Protein AF-0000000083250217 (afdb_homodimer)

Foldseek 3Di:
DDDDDAAEEEAAQCQVVVVVLCCVLQVKDWDDWDAPLRDDDDPVDGQPPSRRRWTQKTWIDGPPGIYMYGYDRPPDDDDQDDPDAEEAEDADDVSLVSNVVSQQVCWAWPFAWACDPQFRTWGWIQGNRRGIYIYGYGDDPPD/DDDDDAAEEEAAQCQVVVVVLCCVLQVKDWDDWDAPLRDDDDPVDGQPPSRRRWTQKTWIDGPPGIYMYGYDRPPDDDDQDDPDAEEAEDADDVSLVSNVVSQQVCWAWPFAWACDPQFRTWGWIQGNRRGIYIYGYGDDPPD

Structure (mmCIF, N/CA/C/O backbone):
data_AF-0000000083250217-model_v1
#
loop_
_entity.id
_entity.type
_entity.pdbx_description
1 polymer 'PhnB protein'
#
loop_
_atom_site.group_PDB
_atom_site.id
_atom_site.type_symbol
_atom_site.label_atom_id
_atom_site.label_alt_id
_atom_site.label_comp_id
_atom_site.label_asym_id
_atom_site.label_entity_id
_atom_site.label_seq_id
_atom_site.pdbx_PDB_ins_code
_atom_site.Cartn_x
_atom_site.Cartn_y
_atom_site.Cartn_z
_atom_site.occupancy
_atom_site.B_iso_or_equiv
_atom_site.auth_seq_id
_atom_site.auth_comp_id
_atom_site.auth_asym_id
_atom_site.auth_atom_id
_atom_site.pdbx_PDB_model_num
ATOM 1 N N . MET A 1 1 ? -3.74 -18.141 13.164 1 60.56 1 MET A N 1
ATOM 2 C CA . MET A 1 1 ? -2.744 -17.828 12.141 1 60.56 1 MET A CA 1
ATOM 3 C C . MET A 1 1 ? -2.959 -16.422 11.594 1 60.56 1 MET A C 1
ATOM 5 O O . MET A 1 1 ? -4.098 -15.969 11.453 1 60.56 1 MET A O 1
ATOM 9 N N . THR A 1 2 ? -1.953 -15.336 11.656 1 84.56 2 THR A N 1
ATOM 10 C CA . THR A 1 2 ? -2.225 -13.914 11.812 1 84.56 2 THR A CA 1
ATOM 11 C C . THR A 1 2 ? -2.297 -13.219 10.453 1 84.56 2 THR A C 1
ATOM 13 O O . THR A 1 2 ? -1.775 -13.742 9.461 1 84.56 2 THR A O 1
ATOM 16 N N . VAL A 1 3 ? -3.201 -12.438 10.141 1 94.5 3 VAL A N 1
ATOM 17 C CA . VAL A 1 3 ? -3.438 -11.625 8.953 1 94.5 3 VAL A CA 1
ATOM 18 C C . VAL A 1 3 ? -2.461 -10.453 8.922 1 94.5 3 VAL A C 1
ATOM 20 O O . VAL A 1 3 ? -2.283 -9.758 9.922 1 94.5 3 VAL A O 1
ATOM 23 N N . ARG A 1 4 ? -1.79 -10.352 7.758 1 97.06 4 ARG A N 1
ATOM 24 C CA . ARG A 1 4 ? -0.878 -9.234 7.566 1 97.06 4 ARG A CA 1
ATOM 25 C C . ARG A 1 4 ? -1.077 -8.594 6.195 1 97.06 4 ARG A C 1
ATOM 27 O O . ARG A 1 4 ? -1.284 -9.289 5.203 1 97.06 4 ARG A O 1
ATOM 34 N N . LEU A 1 5 ? -1.045 -7.309 6.172 1 98 5 LEU A N 1
ATOM 35 C CA . LEU A 1 5 ? -1.08 -6.578 4.906 1 98 5 LEU A CA 1
ATOM 36 C C . LEU A 1 5 ? 0.317 -6.117 4.508 1 98 5 LEU A C 1
ATOM 38 O O . LEU A 1 5 ? 1.038 -5.531 5.316 1 98 5 LEU A O 1
ATOM 42 N N . ILE A 1 6 ? 0.68 -6.363 3.266 1 97.88 6 ILE A N 1
ATOM 43 C CA . ILE A 1 6 ? 2.004 -6.051 2.74 1 97.88 6 ILE A CA 1
ATOM 44 C C . ILE A 1 6 ? 1.871 -5.227 1.461 1 97.88 6 ILE A C 1
ATOM 46 O O . ILE A 1 6 ? 1.224 -5.656 0.503 1 97.88 6 ILE A O 1
ATOM 50 N N . PRO A 1 7 ? 2.475 -4.066 1.467 1 98.44 7 PRO A N 1
ATOM 51 C CA . PRO A 1 7 ? 2.49 -3.365 0.18 1 98.44 7 PRO A CA 1
ATOM 52 C C . PRO A 1 7 ? 3.156 -4.18 -0.927 1 98.44 7 PRO A C 1
ATOM 54 O O . PRO A 1 7 ? 4.191 -4.809 -0.697 1 98.44 7 PRO A O 1
ATOM 57 N N . TYR A 1 8 ? 2.535 -4.16 -2.053 1 98.38 8 TYR A N 1
ATOM 58 C CA . TYR A 1 8 ? 3.027 -4.863 -3.232 1 98.38 8 TYR A CA 1
ATOM 59 C C . TYR A 1 8 ? 3.15 -3.92 -4.422 1 98.38 8 TYR A C 1
ATOM 61 O O . TYR A 1 8 ? 2.152 -3.359 -4.883 1 98.38 8 TYR A O 1
ATOM 69 N N . LEU A 1 9 ? 4.332 -3.768 -4.898 1 98.31 9 LEU A N 1
ATOM 70 C CA . LEU A 1 9 ? 4.594 -2.85 -6.004 1 98.31 9 LEU A CA 1
ATOM 71 C C . LEU A 1 9 ? 4.727 -3.609 -7.32 1 98.31 9 LEU A C 1
ATOM 73 O O . LEU A 1 9 ? 5.621 -4.449 -7.469 1 98.31 9 LEU A O 1
ATOM 77 N N . VAL A 1 10 ? 3.881 -3.352 -8.219 1 97.5 10 VAL A N 1
ATOM 78 C CA . VAL A 1 10 ? 3.934 -3.893 -9.578 1 97.5 10 VAL A CA 1
ATOM 79 C C . VAL A 1 10 ? 4.668 -2.916 -10.492 1 97.5 10 VAL A C 1
ATOM 81 O O . VAL A 1 10 ? 4.133 -1.859 -10.836 1 97.5 10 VAL A O 1
ATOM 84 N N . MET A 1 11 ? 5.781 -3.266 -10.922 1 97.44 11 MET A N 1
ATOM 85 C CA . MET A 1 11 ? 6.625 -2.4 -11.742 1 97.44 11 MET A CA 1
ATOM 86 C C . MET A 1 11 ? 6.566 -2.814 -13.203 1 97.44 11 MET A C 1
ATOM 88 O O . MET A 1 11 ? 5.93 -3.811 -13.547 1 97.44 11 MET A O 1
ATOM 92 N N . ASP A 1 12 ? 7.121 -1.98 -14.062 1 95.94 12 ASP A N 1
ATOM 93 C CA . ASP A 1 12 ? 7.098 -2.242 -15.492 1 95.94 12 ASP A CA 1
ATOM 94 C C . ASP A 1 12 ? 8.508 -2.391 -16.047 1 95.94 12 ASP A C 1
ATOM 96 O O . ASP A 1 12 ? 8.977 -1.544 -16.812 1 95.94 12 ASP A O 1
ATOM 100 N N . GLY A 1 13 ? 9.148 -3.477 -15.617 1 95.38 13 GLY A N 1
ATOM 101 C CA . GLY A 1 13 ? 10.469 -3.803 -16.141 1 95.38 13 GLY A CA 1
ATOM 102 C C . GLY A 1 13 ? 11.594 -3.15 -15.352 1 95.38 13 GLY A C 1
ATOM 103 O O . GLY A 1 13 ? 12.773 -3.381 -15.633 1 95.38 13 GLY A O 1
ATOM 104 N N . ASN A 1 14 ? 11.297 -2.383 -14.367 1 96.56 14 ASN A N 1
ATOM 105 C CA . ASN A 1 14 ? 12.336 -1.671 -13.633 1 96.56 14 ASN A CA 1
ATOM 106 C C . ASN A 1 14 ? 12.289 -1.998 -12.141 1 96.56 14 ASN A C 1
ATOM 108 O O . ASN A 1 14 ? 12.703 -1.188 -11.312 1 96.56 14 ASN A O 1
ATOM 112 N N . ALA A 1 15 ? 11.758 -3.164 -11.758 1 97.81 15 ALA A N 1
ATOM 113 C CA . ALA A 1 15 ? 11.688 -3.588 -10.359 1 97.81 15 ALA A CA 1
ATOM 114 C C . ALA A 1 15 ? 13.086 -3.713 -9.758 1 97.81 15 ALA A C 1
ATOM 116 O O . ALA A 1 15 ? 13.312 -3.293 -8.625 1 97.81 15 A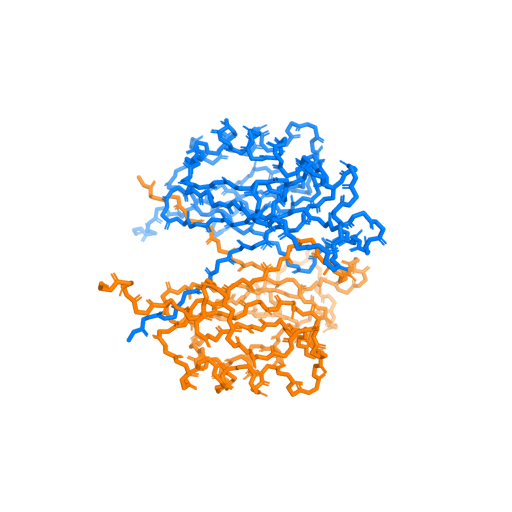LA A O 1
ATOM 117 N N . ALA A 1 16 ? 13.969 -4.297 -10.523 1 97.5 16 ALA A N 1
ATOM 118 C CA . ALA A 1 16 ? 15.328 -4.473 -10.023 1 97.5 16 ALA A CA 1
ATOM 119 C C . ALA A 1 16 ? 15.969 -3.131 -9.68 1 97.5 16 ALA A C 1
ATOM 121 O O . ALA A 1 16 ? 16.641 -2.998 -8.648 1 97.5 16 ALA A O 1
ATOM 122 N N . GLU A 1 17 ? 15.789 -2.189 -10.547 1 98.06 17 GLU A N 1
ATOM 123 C CA . GLU A 1 17 ? 16.297 -0.841 -10.297 1 98.06 17 GLU A CA 1
ATOM 124 C C . GLU A 1 17 ? 15.656 -0.238 -9.047 1 98.06 17 GLU A C 1
ATOM 126 O O . GLU A 1 17 ? 16.344 0.373 -8.227 1 98.06 17 GLU A O 1
ATOM 131 N N . ALA A 1 18 ? 14.391 -0.358 -8.898 1 98.31 18 ALA A N 1
ATOM 132 C CA . ALA A 1 18 ? 13.68 0.153 -7.73 1 98.31 18 ALA A CA 1
ATOM 133 C C . ALA A 1 18 ? 14.195 -0.486 -6.449 1 98.31 18 ALA A C 1
ATOM 135 O O . ALA A 1 18 ? 14.422 0.203 -5.449 1 98.31 18 ALA A O 1
ATOM 136 N N . ILE A 1 19 ? 14.336 -1.775 -6.461 1 98.31 19 ILE A N 1
ATOM 137 C CA . ILE A 1 19 ? 14.836 -2.52 -5.309 1 98.31 19 ILE A CA 1
ATOM 138 C C . ILE A 1 19 ? 16.188 -1.962 -4.879 1 98.31 19 ILE A C 1
ATOM 140 O O . ILE A 1 19 ? 16.391 -1.658 -3.701 1 98.31 19 ILE A O 1
ATOM 144 N N . SER A 1 20 ? 17.047 -1.784 -5.824 1 98.31 20 SER A N 1
ATOM 145 C CA . SER A 1 20 ? 18.375 -1.221 -5.539 1 98.31 20 SER A CA 1
ATOM 146 C C . SER A 1 20 ? 18.25 0.182 -4.949 1 98.31 20 SER A C 1
ATOM 148 O O . SER A 1 20 ? 18.969 0.526 -4.008 1 98.31 20 SER A O 1
ATOM 150 N N . PHE A 1 21 ? 17.438 0.926 -5.527 1 98.69 21 PHE A N 1
ATOM 151 C CA . PHE A 1 21 ? 17.203 2.285 -5.047 1 98.69 21 PHE A CA 1
ATOM 152 C C . PHE A 1 21 ? 16.734 2.277 -3.6 1 98.69 21 PHE A C 1
ATOM 154 O O . PHE A 1 21 ? 17.25 3.031 -2.77 1 98.69 21 PHE A O 1
ATOM 161 N N . TYR A 1 22 ? 15.75 1.436 -3.236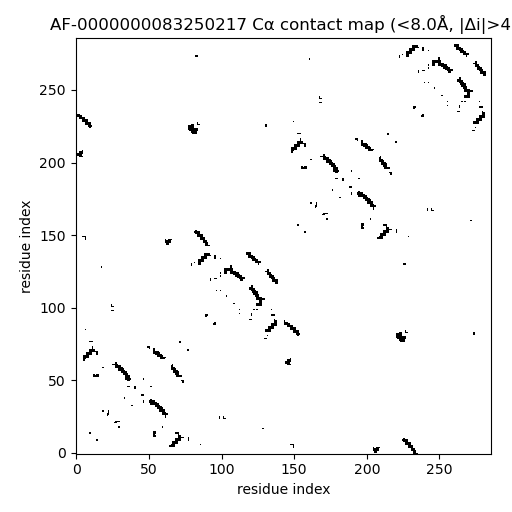 1 98.56 22 TYR A N 1
ATOM 162 C CA . TYR A 1 22 ? 15.18 1.414 -1.895 1 98.56 22 TYR A CA 1
ATOM 163 C C . TYR A 1 22 ? 16.172 0.865 -0.885 1 98.56 22 TYR A C 1
ATOM 165 O O . TYR A 1 22 ? 16.172 1.254 0.286 1 98.56 22 TYR A O 1
ATOM 173 N N . GLN A 1 23 ? 17.047 -0.062 -1.279 1 98.44 23 GLN A N 1
ATOM 174 C CA . GLN A 1 23 ? 18.094 -0.529 -0.387 1 98.44 23 GLN A CA 1
ATOM 175 C C . GLN A 1 23 ? 18.953 0.631 0.102 1 98.44 23 GLN A C 1
ATOM 177 O O . GLN A 1 23 ? 19.297 0.706 1.286 1 98.44 23 GLN A O 1
ATOM 182 N N . LYS A 1 24 ? 19.219 1.495 -0.802 1 97.75 24 LYS A N 1
ATOM 183 C CA . LYS A 1 24 ? 20.047 2.643 -0.467 1 97.75 24 LYS A CA 1
ATOM 184 C C . LYS A 1 24 ? 19.234 3.73 0.232 1 97.75 24 LYS A C 1
ATOM 186 O O . LYS A 1 24 ? 19.656 4.266 1.259 1 97.75 24 LYS A O 1
ATOM 191 N N . ALA A 1 25 ? 18.109 4.023 -0.277 1 97.81 25 ALA A N 1
ATOM 192 C CA . ALA A 1 25 ? 17.312 5.16 0.165 1 97.81 25 ALA A CA 1
ATOM 193 C C . ALA A 1 25 ? 16.688 4.895 1.53 1 97.81 25 ALA A C 1
ATOM 195 O O . ALA A 1 25 ? 16.562 5.805 2.352 1 97.81 25 ALA A O 1
ATOM 196 N N . LEU A 1 26 ? 16.281 3.666 1.786 1 97.81 26 LEU A N 1
ATOM 197 C CA . LEU A 1 26 ? 15.461 3.367 2.955 1 97.81 26 LEU A CA 1
ATOM 198 C C . LEU A 1 26 ? 16.125 2.311 3.83 1 97.81 26 LEU A C 1
ATOM 200 O O . LEU A 1 26 ? 15.484 1.723 4.703 1 97.81 26 LEU A O 1
ATOM 204 N N . ASP A 1 27 ? 17.375 2.02 3.541 1 97.19 27 ASP A N 1
ATOM 205 C CA . ASP A 1 27 ? 18.109 0.992 4.27 1 97.19 27 ASP A CA 1
ATOM 206 C C . ASP A 1 27 ? 17.391 -0.354 4.195 1 97.19 27 ASP A C 1
ATOM 208 O O . ASP A 1 27 ? 17.312 -1.084 5.188 1 97.19 27 ASP A O 1
ATOM 212 N N . ALA A 1 28 ? 16.812 -0.625 3.078 1 97.88 28 ALA A N 1
ATOM 213 C CA . ALA A 1 28 ? 16.047 -1.858 2.881 1 97.88 28 ALA A CA 1
ATOM 214 C C . ALA A 1 28 ? 16.984 -3.055 2.715 1 97.88 28 ALA A C 1
ATOM 216 O O . ALA A 1 28 ? 18.094 -2.914 2.209 1 97.88 28 ALA A O 1
ATOM 217 N N . GLN A 1 29 ? 16.531 -4.188 3.17 1 98.31 29 GLN A N 1
ATOM 218 C CA . GLN A 1 29 ? 17.25 -5.449 3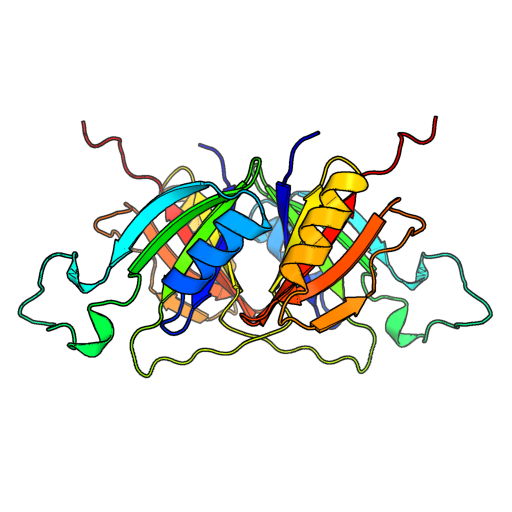 1 98.31 29 GLN A CA 1
ATOM 219 C C . GLN A 1 29 ? 16.531 -6.363 2.012 1 98.31 29 GLN A C 1
ATOM 221 O O . GLN A 1 29 ? 15.352 -6.66 2.182 1 98.31 29 GLN A O 1
ATOM 226 N N . LEU A 1 30 ? 17.219 -6.824 1.032 1 98.31 30 LEU A N 1
ATOM 227 C CA . LEU A 1 30 ? 16.656 -7.781 0.085 1 98.31 30 LEU A CA 1
ATOM 228 C C . LEU A 1 30 ? 16.594 -9.18 0.69 1 98.31 30 LEU A C 1
ATOM 230 O O . LEU A 1 30 ? 17.641 -9.758 1.014 1 98.31 30 LEU A O 1
ATOM 234 N N . LEU A 1 31 ? 15.492 -9.711 0.829 1 97.94 31 LEU A N 1
ATOM 235 C CA . LEU A 1 31 ? 15.32 -11.023 1.442 1 97.94 31 LEU A CA 1
ATOM 236 C C . LEU A 1 31 ? 15.25 -12.117 0.381 1 97.94 31 LEU A C 1
ATOM 238 O O . LEU A 1 31 ? 15.664 -13.25 0.622 1 97.94 31 LEU A O 1
ATOM 242 N N . PHE A 1 32 ? 14.617 -11.781 -0.689 1 97.31 32 PHE A N 1
ATOM 243 C CA . PHE A 1 32 ? 14.375 -12.734 -1.759 1 97.31 32 PHE A CA 1
ATOM 244 C C . PHE A 1 32 ? 14.141 -12.023 -3.084 1 97.31 32 PHE A C 1
ATOM 246 O O . PHE A 1 32 ? 13.531 -10.953 -3.117 1 97.31 32 PHE A O 1
ATOM 253 N N . SER A 1 33 ? 14.617 -12.609 -4.172 1 97.12 33 SER A N 1
ATOM 254 C CA . SER A 1 33 ? 14.328 -12.109 -5.516 1 97.12 33 SER A CA 1
ATOM 255 C C . SER A 1 33 ? 14.406 -13.227 -6.547 1 97.12 33 SER A C 1
ATOM 257 O O . SER A 1 33 ? 15.312 -14.07 -6.492 1 97.12 33 SER A O 1
ATOM 259 N N . GLN A 1 34 ? 13.508 -13.203 -7.418 1 95.75 34 GLN A N 1
ATOM 260 C CA . GLN A 1 34 ? 13.469 -14.18 -8.5 1 95.75 34 GLN A CA 1
ATOM 261 C C . GLN A 1 34 ? 13.055 -13.523 -9.82 1 95.75 34 GLN A C 1
ATOM 263 O O . GLN A 1 34 ? 12.117 -12.719 -9.852 1 95.75 34 GLN A O 1
ATOM 268 N N . LYS A 1 35 ? 13.734 -13.93 -10.867 1 95.25 35 LYS A N 1
ATOM 269 C CA . LYS A 1 35 ? 13.375 -13.477 -12.203 1 95.25 35 LYS A CA 1
ATOM 270 C C . LYS A 1 35 ? 12.5 -14.508 -12.914 1 95.25 35 LYS A C 1
ATOM 272 O O . LYS A 1 35 ? 12.523 -15.695 -12.578 1 95.25 35 LYS A O 1
ATOM 277 N N . PHE A 1 36 ? 11.812 -14.016 -13.938 1 92.31 36 PHE A N 1
ATOM 278 C CA . PHE A 1 36 ? 10.992 -14.922 -14.727 1 92.31 36 PHE A CA 1
ATOM 279 C C . PHE A 1 36 ? 11.844 -15.992 -15.398 1 92.31 36 PHE A C 1
ATOM 281 O O . PHE A 1 36 ? 11.438 -17.156 -15.492 1 92.31 36 PHE A O 1
ATOM 288 N N . GLY A 1 37 ? 12.945 -15.594 -15.867 1 89.88 37 GLY A N 1
ATOM 289 C CA . GLY A 1 37 ? 13.828 -16.516 -16.562 1 89.88 37 GLY A CA 1
ATOM 290 C C . GLY A 1 37 ? 14.375 -17.609 -15.656 1 89.88 37 GLY A C 1
ATOM 291 O O . GLY A 1 37 ? 14.906 -18.609 -16.141 1 89.88 37 GLY A O 1
ATOM 292 N N . GLU A 1 38 ? 14.312 -17.438 -14.375 1 90.81 38 GLU A N 1
ATOM 293 C CA . GLU A 1 38 ? 14.812 -18.406 -13.406 1 90.81 38 GLU A CA 1
ATOM 294 C C . GLU A 1 38 ? 13.742 -19.438 -13.047 1 90.81 38 GLU A C 1
ATOM 296 O O . GLU A 1 38 ? 14.016 -20.422 -12.359 1 90.81 38 GLU A O 1
ATOM 301 N N . MET A 1 39 ? 12.539 -19.156 -13.391 1 82.5 39 MET A N 1
ATOM 302 C CA . MET A 1 39 ? 11.445 -20.078 -13.133 1 82.5 39 MET A CA 1
ATOM 303 C C . MET A 1 39 ? 11.461 -21.234 -14.125 1 82.5 39 MET A C 1
ATOM 305 O O . MET A 1 39 ? 11.984 -21.094 -15.234 1 82.5 39 MET A O 1
ATOM 309 N N . PRO A 1 40 ? 10.961 -22.375 -13.617 1 79.12 40 PRO A N 1
ATOM 310 C CA . PRO A 1 40 ? 10.953 -23.516 -14.539 1 79.12 40 PRO A CA 1
ATOM 311 C C . PRO A 1 40 ? 10.203 -23.234 -15.836 1 79.12 40 PRO A C 1
ATOM 313 O O . PRO A 1 40 ? 9.172 -22.547 -15.82 1 79.12 40 PRO A O 1
ATOM 316 N N . ASP A 1 41 ? 10.867 -23.641 -16.875 1 73.56 41 ASP A N 1
ATOM 317 C CA . ASP A 1 41 ? 10.281 -23.438 -18.203 1 73.56 41 ASP A CA 1
ATOM 318 C C . ASP A 1 41 ? 8.992 -24.234 -18.359 1 73.56 41 ASP A C 1
ATOM 320 O O . ASP A 1 41 ? 8.875 -25.344 -17.844 1 73.56 41 ASP A O 1
ATOM 324 N N . ASN A 1 42 ? 8.016 -23.484 -18.75 1 73.62 42 ASN A N 1
ATOM 325 C CA . ASN A 1 42 ? 6.824 -24.172 -19.234 1 73.62 42 ASN A CA 1
ATOM 326 C C . ASN A 1 42 ? 6.801 -24.25 -20.766 1 73.62 42 ASN A C 1
ATOM 328 O O . ASN A 1 42 ? 6.613 -23.234 -21.438 1 73.62 42 ASN A O 1
ATOM 332 N N . PRO A 1 43 ? 7.043 -25.438 -21.297 1 77.06 43 PRO A N 1
ATOM 333 C CA . PRO A 1 43 ? 7.113 -25.578 -22.766 1 77.06 43 PRO A CA 1
ATOM 334 C C . PRO A 1 43 ? 5.875 -25.016 -23.469 1 77.06 43 PRO A C 1
ATOM 336 O O . PRO A 1 43 ? 5.961 -24.578 -24.609 1 77.06 43 PRO A O 1
ATOM 339 N N . ASP A 1 44 ? 4.789 -25.062 -22.781 1 77.31 44 ASP A N 1
ATOM 340 C CA . ASP A 1 44 ? 3.539 -24.609 -23.375 1 77.31 44 ASP A CA 1
ATOM 341 C C . ASP A 1 44 ? 3.428 -23.078 -23.344 1 77.31 44 ASP A C 1
ATOM 343 O O . ASP A 1 44 ? 2.635 -22.5 -24.078 1 77.31 44 ASP A O 1
ATOM 347 N N . PHE A 1 45 ? 4.176 -22.516 -22.484 1 75.06 45 PHE A N 1
ATOM 348 C CA . PHE A 1 45 ? 4.152 -21.062 -22.359 1 75.06 45 PHE A CA 1
ATOM 349 C C . PHE A 1 45 ? 5.566 -20.5 -22.328 1 75.06 45 PHE A C 1
ATOM 351 O O . PHE A 1 45 ? 6.047 -20.078 -21.266 1 75.06 45 PHE A O 1
ATOM 358 N N . PRO A 1 46 ? 6.102 -20.438 -23.547 1 78.62 46 PRO A N 1
ATOM 359 C CA . PRO A 1 46 ? 7.473 -19.922 -23.578 1 78.62 46 PRO A CA 1
ATOM 360 C C . PRO A 1 46 ? 7.559 -18.453 -23.156 1 78.62 46 PRO A C 1
ATOM 362 O O . PRO A 1 46 ? 6.684 -17.656 -23.5 1 78.62 46 PRO A O 1
ATOM 365 N N . LEU A 1 47 ? 8.492 -18.203 -22.344 1 83.75 47 LEU A N 1
ATOM 366 C CA . LEU A 1 47 ? 8.734 -16.859 -21.859 1 83.75 47 LEU A CA 1
ATOM 367 C C . LEU A 1 47 ? 9.422 -16.016 -22.922 1 83.75 47 LEU A C 1
ATOM 369 O O . LEU A 1 47 ? 10.469 -16.406 -23.453 1 83.75 47 LEU A O 1
ATOM 373 N N . PRO A 1 48 ? 8.805 -14.977 -23.312 1 85.44 48 PRO A N 1
ATOM 374 C CA . PRO A 1 48 ? 9.508 -14.086 -24.234 1 85.44 48 PRO A CA 1
ATOM 375 C C . PRO A 1 48 ? 10.844 -13.602 -23.688 1 85.44 48 PRO A C 1
ATOM 377 O O . PRO A 1 48 ? 10.984 -13.406 -22.484 1 85.44 48 PRO A O 1
ATOM 380 N N . PRO A 1 49 ? 11.812 -13.508 -24.594 1 84.88 49 PRO A N 1
ATOM 381 C CA . PRO A 1 49 ? 13.156 -13.094 -24.156 1 84.88 49 PRO A CA 1
ATOM 382 C C . PRO A 1 49 ? 13.141 -11.812 -23.344 1 84.88 49 PRO A C 1
ATOM 384 O O . PRO A 1 49 ? 13.914 -11.672 -22.391 1 84.88 49 PRO A O 1
ATOM 387 N N . GLU A 1 50 ? 12.281 -10.891 -23.672 1 87.56 50 GLU A N 1
ATOM 388 C CA . GLU A 1 50 ? 12.219 -9.602 -22.984 1 87.56 50 GLU A CA 1
ATOM 389 C C . GLU A 1 50 ? 11.711 -9.758 -21.562 1 87.56 50 GLU A C 1
ATOM 391 O O . GLU A 1 50 ? 11.891 -8.867 -20.734 1 87.56 50 GLU A O 1
ATOM 396 N N . ALA A 1 51 ? 11.109 -10.836 -21.328 1 89.31 51 ALA A N 1
ATOM 397 C CA . ALA A 1 51 ? 10.508 -11.062 -20.016 1 89.31 51 ALA A CA 1
ATOM 398 C C . ALA A 1 51 ? 11.469 -11.781 -19.078 1 89.31 51 ALA A C 1
ATOM 400 O O . ALA A 1 51 ? 11.281 -11.789 -17.859 1 89.31 51 ALA A O 1
ATOM 401 N N . LYS A 1 52 ? 12.453 -12.32 -19.625 1 90.31 52 LYS A N 1
ATOM 402 C CA . LYS A 1 52 ? 13.32 -13.219 -18.875 1 90.31 52 LYS A CA 1
ATOM 403 C C . LYS A 1 52 ? 14.008 -12.484 -17.734 1 90.31 52 LYS A C 1
ATOM 405 O O . LYS A 1 52 ? 14.164 -13.031 -16.641 1 90.31 52 LYS A O 1
ATOM 410 N N . ASP A 1 53 ? 14.344 -11.227 -17.969 1 93.12 53 ASP A N 1
ATOM 411 C CA . ASP A 1 53 ? 15.133 -10.5 -16.969 1 93.12 53 ASP A CA 1
ATOM 412 C C . ASP A 1 53 ? 14.234 -9.711 -16.031 1 93.12 53 ASP A C 1
ATOM 414 O O . ASP A 1 53 ? 14.719 -9.086 -15.078 1 93.12 53 ASP A O 1
ATOM 418 N N . ARG A 1 54 ? 12.984 -9.75 -16.281 1 95.56 54 ARG A N 1
ATOM 419 C CA . ARG A 1 54 ? 12.039 -9.07 -15.414 1 95.56 54 ARG A CA 1
ATOM 420 C C . ARG A 1 54 ? 11.875 -9.812 -14.094 1 95.56 54 ARG A C 1
ATOM 422 O O . ARG A 1 54 ? 11.984 -11.047 -14.055 1 95.56 54 ARG A O 1
ATOM 429 N N . VAL A 1 55 ? 11.695 -9.07 -13.016 1 96.75 55 VAL A N 1
ATOM 430 C CA . VAL A 1 55 ? 11.516 -9.648 -11.688 1 96.75 55 VAL A CA 1
ATOM 431 C C . VAL A 1 55 ? 10.133 -10.273 -11.578 1 96.75 55 VAL A C 1
ATOM 433 O O . VAL A 1 55 ? 9.117 -9.586 -11.742 1 96.75 55 VAL A O 1
ATOM 436 N N . SER A 1 56 ? 10.094 -11.562 -11.32 1 95.06 56 SER A N 1
ATOM 437 C CA . SER A 1 56 ? 8.82 -12.234 -11.109 1 95.06 56 SER A CA 1
ATOM 438 C C . SER A 1 56 ? 8.289 -11.992 -9.703 1 95.06 56 SER A C 1
ATOM 440 O O . SER A 1 56 ? 7.082 -11.82 -9.508 1 95.06 56 SER A O 1
ATOM 442 N N . HIS A 1 57 ? 9.18 -11.992 -8.719 1 96.38 57 HIS A N 1
ATOM 443 C CA . HIS A 1 57 ? 8.836 -11.734 -7.328 1 96.38 57 HIS A CA 1
ATOM 444 C C . HIS A 1 57 ? 10.062 -11.328 -6.52 1 96.38 57 HIS A C 1
ATOM 446 O O . HIS A 1 57 ? 11.148 -11.867 -6.723 1 96.38 57 HIS A O 1
ATOM 452 N N . ALA A 1 58 ? 9.883 -10.438 -5.633 1 98.06 58 ALA A N 1
ATOM 453 C CA . ALA A 1 58 ? 10.93 -10.047 -4.695 1 98.06 58 ALA A CA 1
ATOM 454 C C . ALA A 1 58 ? 10.336 -9.531 -3.387 1 98.06 58 ALA A C 1
ATOM 456 O O . ALA A 1 58 ? 9.203 -9.055 -3.359 1 98.06 58 ALA A O 1
ATOM 457 N N . THR A 1 59 ? 11.086 -9.672 -2.328 1 98.25 59 THR A N 1
ATOM 458 C CA . THR A 1 59 ? 10.688 -9.18 -1.013 1 98.25 59 THR A CA 1
ATOM 459 C C . THR A 1 59 ? 11.812 -8.367 -0.38 1 98.25 59 THR A C 1
ATOM 461 O O . THR A 1 59 ? 12.953 -8.82 -0.307 1 98.25 59 THR A O 1
ATOM 464 N N . LEU A 1 60 ? 11.445 -7.188 0.009 1 98.44 60 LEU A N 1
ATOM 465 C CA . LEU A 1 60 ? 12.328 -6.336 0.795 1 98.44 60 LEU A CA 1
ATOM 466 C C . LEU A 1 60 ? 11.828 -6.203 2.229 1 98.44 60 LEU A C 1
ATOM 468 O O . LEU A 1 60 ? 10.617 -6.172 2.467 1 98.44 60 LEU A O 1
ATOM 472 N N . LYS A 1 61 ? 12.789 -6.086 3.104 1 98.31 61 LYS A N 1
ATOM 473 C CA . LYS A 1 61 ? 12.492 -5.688 4.477 1 98.31 61 LYS A CA 1
ATOM 474 C C . LYS A 1 61 ? 12.898 -4.242 4.734 1 98.31 61 LYS A C 1
ATOM 476 O O . LYS A 1 61 ? 14.047 -3.863 4.496 1 98.31 61 LYS A O 1
ATOM 481 N N . ILE A 1 62 ? 12.023 -3.449 5.133 1 97.12 62 ILE A N 1
ATOM 482 C CA . ILE A 1 62 ? 12.258 -2.066 5.531 1 97.12 62 ILE A CA 1
ATOM 483 C C . ILE A 1 62 ? 11.773 -1.853 6.965 1 97.12 62 ILE A C 1
ATOM 485 O O . ILE A 1 62 ? 10.57 -1.828 7.219 1 97.12 62 ILE A O 1
ATOM 489 N N . GLY A 1 63 ? 12.727 -1.647 7.898 1 95.81 63 GLY A N 1
ATOM 490 C CA . GLY A 1 63 ? 12.336 -1.646 9.297 1 95.81 63 GLY A CA 1
ATOM 491 C C . GLY A 1 63 ? 11.609 -2.91 9.719 1 95.81 63 GLY A C 1
ATOM 492 O O . GLY A 1 63 ? 12.125 -4.016 9.547 1 95.81 63 GLY A O 1
ATOM 493 N N . GLU A 1 64 ? 10.398 -2.736 10.109 1 95.81 64 GLU A N 1
ATOM 494 C CA . GLU A 1 64 ? 9.617 -3.869 10.594 1 95.81 64 GLU A CA 1
ATOM 495 C C . GLU A 1 64 ? 8.664 -4.383 9.523 1 95.81 64 GLU A C 1
ATOM 497 O O . GLU A 1 64 ? 7.871 -5.297 9.781 1 95.81 64 GLU A O 1
ATOM 502 N N . SER A 1 65 ? 8.727 -3.828 8.406 1 97.31 65 SER A N 1
ATOM 503 C CA . SER A 1 65 ? 7.738 -4.137 7.379 1 97.31 65 SER A CA 1
ATOM 504 C C . SER A 1 65 ? 8.383 -4.828 6.184 1 97.31 65 SER A C 1
ATOM 506 O O . SER A 1 65 ? 9.547 -4.574 5.863 1 97.31 65 SER A O 1
ATOM 508 N N . ASP A 1 66 ? 7.59 -5.633 5.578 1 97.62 66 ASP A N 1
ATOM 509 C CA . ASP A 1 66 ? 7.957 -6.18 4.273 1 97.62 66 ASP A CA 1
ATOM 510 C C . ASP A 1 66 ? 7.309 -5.383 3.145 1 97.62 66 ASP A C 1
ATOM 512 O O . ASP A 1 66 ? 6.219 -4.836 3.309 1 97.62 66 ASP A O 1
ATOM 516 N N . VAL A 1 67 ? 7.992 -5.367 2.066 1 98.38 67 VAL A N 1
ATOM 517 C CA . VAL A 1 67 ? 7.469 -4.887 0.792 1 98.38 67 VAL A CA 1
ATOM 518 C C . VAL A 1 67 ? 7.793 -5.891 -0.312 1 98.38 67 VAL A C 1
ATOM 520 O O . VAL A 1 67 ? 8.906 -6.422 -0.37 1 98.38 67 VAL A O 1
ATOM 523 N N . MET A 1 68 ? 6.863 -6.062 -1.155 1 98.38 68 MET A N 1
ATOM 524 C CA . MET A 1 68 ? 7.059 -7.039 -2.223 1 98.38 68 MET A CA 1
ATOM 525 C C . MET A 1 68 ? 6.945 -6.379 -3.592 1 98.38 68 MET A C 1
ATOM 527 O O . MET A 1 68 ? 6.359 -5.305 -3.721 1 98.38 68 MET A O 1
ATOM 531 N N . PHE A 1 69 ? 7.539 -7.086 -4.598 1 98 69 PHE A N 1
ATOM 532 C CA . PHE A 1 69 ? 7.648 -6.492 -5.926 1 98 69 PHE A CA 1
ATOM 533 C C . PHE A 1 69 ? 7.406 -7.539 -7.008 1 98 69 PHE A C 1
ATOM 535 O O . PHE A 1 69 ? 7.688 -8.719 -6.809 1 98 69 PHE A O 1
ATOM 542 N N . SER A 1 70 ? 7.035 -7.039 -8.094 1 97 70 SER A N 1
ATOM 543 C CA . SER A 1 70 ? 7.129 -7.77 -9.359 1 97 70 SER A CA 1
ATOM 544 C C . SER A 1 70 ? 7.125 -6.82 -10.547 1 97 70 SER A C 1
ATOM 546 O O . SER A 1 70 ? 6.859 -5.625 -10.398 1 97 70 SER A O 1
ATOM 548 N N . ASP A 1 71 ? 7.508 -7.336 -11.695 1 96.94 71 ASP A N 1
ATOM 549 C CA . ASP A 1 71 ? 7.34 -6.648 -12.969 1 96.94 71 ASP A CA 1
ATOM 550 C C . ASP A 1 71 ? 6.145 -7.203 -13.742 1 96.94 71 ASP A C 1
ATOM 552 O O . ASP A 1 71 ? 5.875 -8.406 -13.703 1 96.94 71 ASP A O 1
ATOM 556 N N . THR A 1 72 ? 5.547 -6.316 -14.43 1 94.25 72 THR A N 1
ATOM 557 C CA . THR A 1 72 ? 4.531 -6.766 -15.375 1 94.25 72 THR A CA 1
ATOM 558 C C . THR A 1 72 ? 5.164 -7.555 -16.516 1 94.25 72 THR A C 1
ATOM 560 O O . THR A 1 72 ? 6.344 -7.363 -16.828 1 94.25 72 THR A O 1
ATOM 563 N N . PHE A 1 73 ? 4.297 -8.461 -17.031 1 88.56 73 PHE A N 1
ATOM 564 C CA . PHE A 1 73 ? 4.711 -9.008 -18.328 1 88.56 73 PHE A CA 1
ATOM 565 C C . PHE A 1 73 ? 4.684 -7.934 -19.406 1 88.56 73 PHE A C 1
ATOM 567 O O . PHE A 1 73 ? 3.918 -6.973 -19.312 1 88.56 73 PHE A O 1
ATOM 574 N N . PRO A 1 74 ? 5.512 -8.141 -20.391 1 84.69 74 PRO A N 1
ATOM 575 C CA . PRO A 1 74 ? 5.492 -7.152 -21.469 1 84.69 74 PRO A CA 1
ATOM 576 C C . PRO A 1 74 ? 4.113 -7 -22.094 1 84.69 74 PRO A C 1
ATOM 578 O O . PRO A 1 74 ? 3.445 -7.996 -22.391 1 84.69 74 PRO A O 1
ATOM 581 N N . GLY A 1 75 ? 3.652 -5.73 -22.203 1 82.5 75 GLY A N 1
ATOM 582 C CA . GLY A 1 75 ? 2.375 -5.473 -22.844 1 82.5 75 GLY A CA 1
ATOM 583 C C . GLY A 1 75 ? 1.228 -5.344 -21.859 1 82.5 75 GLY A C 1
ATOM 584 O O . GLY A 1 75 ? 0.151 -4.855 -22.219 1 82.5 75 GLY A O 1
ATOM 585 N N . GLN A 1 76 ? 1.352 -5.793 -20.672 1 86.31 76 GLN A N 1
ATOM 586 C CA . GLN A 1 76 ? 0.308 -5.656 -19.656 1 86.31 76 GLN A CA 1
ATOM 587 C C . GLN A 1 76 ? 0.179 -4.207 -19.188 1 86.31 76 GLN A C 1
ATOM 589 O O . GLN A 1 76 ? 1.179 -3.496 -19.078 1 86.31 76 GLN A O 1
ATOM 594 N N . PRO A 1 77 ? -0.99 -3.9 -18.922 1 84.62 77 PRO A N 1
ATOM 595 C CA . PRO A 1 77 ? -1.2 -2.523 -18.469 1 84.62 77 PRO A CA 1
ATOM 596 C C . PRO A 1 77 ? -0.514 -2.225 -17.141 1 84.62 77 PRO A C 1
ATOM 598 O O . PRO A 1 77 ? -0.446 -3.096 -16.266 1 84.62 77 PRO A O 1
ATOM 601 N N . HIS A 1 78 ? 0.061 -1.105 -17.047 1 90.25 78 HIS A N 1
ATOM 602 C CA . HIS A 1 78 ? 0.676 -0.533 -15.859 1 90.25 78 HIS A CA 1
ATOM 603 C C . HIS A 1 78 ? 0.296 0.935 -15.695 1 90.25 78 HIS A C 1
ATOM 605 O O . HIS A 1 78 ? 0.768 1.791 -16.453 1 90.25 78 HIS A O 1
ATOM 611 N N . VAL A 1 79 ? -0.539 1.202 -14.734 1 91.56 79 VAL A N 1
ATOM 612 C CA . VAL A 1 79 ? -1.051 2.553 -14.531 1 91.56 79 VAL A CA 1
ATOM 613 C C . VAL A 1 79 ? -0.611 3.074 -13.164 1 91.56 79 VAL A C 1
ATOM 615 O O . VAL A 1 79 ? -0.937 2.48 -12.133 1 91.56 79 VAL A O 1
ATOM 618 N N . ILE A 1 80 ? 0.117 4.145 -13.195 1 92.69 80 ILE A N 1
ATOM 619 C CA . ILE A 1 80 ? 0.487 4.832 -11.961 1 92.69 80 ILE A CA 1
ATOM 620 C C . ILE A 1 80 ? -0.704 5.633 -11.445 1 92.69 80 ILE A C 1
ATOM 622 O O . ILE A 1 80 ? -1.305 6.414 -12.18 1 92.69 80 ILE A O 1
ATOM 626 N N . GLY A 1 81 ? -1.023 5.367 -10.203 1 92.94 81 GLY A N 1
ATOM 627 C CA . GLY A 1 81 ? -2.172 6.043 -9.625 1 92.94 81 GLY A CA 1
ATOM 628 C C . GLY A 1 81 ? -1.854 6.738 -8.312 1 92.94 81 GLY A C 1
ATOM 629 O O . GLY A 1 81 ? -0.704 6.742 -7.867 1 92.94 81 GLY A O 1
ATOM 630 N N . THR A 1 82 ? -2.934 7.336 -7.707 1 92.62 82 THR A N 1
ATOM 631 C CA . THR A 1 82 ? -2.75 8.117 -6.488 1 92.62 82 THR A CA 1
ATOM 632 C C . THR A 1 82 ? -3.596 7.551 -5.352 1 92.62 82 THR A C 1
ATOM 634 O O . THR A 1 82 ? -3.594 8.086 -4.242 1 92.62 82 THR A O 1
ATOM 637 N N . GLN A 1 83 ? -4.227 6.508 -5.586 1 95.69 83 GLN A N 1
ATOM 638 C CA . GLN A 1 83 ? -5.188 6.016 -4.605 1 95.69 83 GLN A CA 1
ATOM 639 C C . GLN A 1 83 ? -4.492 5.238 -3.492 1 95.69 83 GLN A C 1
ATOM 641 O O . GLN A 1 83 ? -4.77 5.453 -2.311 1 95.69 83 GLN A O 1
ATOM 646 N N . VAL A 1 84 ? -3.656 4.301 -3.895 1 96.56 84 VAL A N 1
ATOM 647 C CA . VAL A 1 84 ? -2.928 3.529 -2.895 1 96.56 84 VAL A CA 1
ATOM 648 C C . VAL A 1 84 ? -1.501 4.062 -2.77 1 96.56 84 VAL A C 1
ATOM 650 O O . VAL A 1 84 ? -0.744 4.059 -3.744 1 96.56 84 VAL A O 1
ATOM 653 N N . THR A 1 85 ? -1.168 4.547 -1.613 1 97.88 85 THR A N 1
ATOM 654 C CA . THR A 1 85 ? 0.146 5.105 -1.314 1 97.88 85 THR A CA 1
ATOM 655 C C . THR A 1 85 ? 0.754 4.43 -0.089 1 97.88 85 THR A C 1
ATOM 657 O O . THR A 1 85 ? 0.164 3.506 0.474 1 97.88 85 THR A O 1
ATOM 660 N N . ILE A 1 86 ? 1.961 4.801 0.252 1 98.31 86 ILE A N 1
ATOM 661 C CA . ILE A 1 86 ? 2.645 4.184 1.384 1 98.31 86 ILE A CA 1
ATOM 662 C C . ILE A 1 86 ? 2.994 5.25 2.418 1 98.31 86 ILE A C 1
ATOM 664 O O . ILE A 1 86 ? 3.621 6.262 2.09 1 98.31 86 ILE A O 1
ATOM 668 N N . CYS A 1 87 ? 2.564 5.051 3.578 1 97.88 87 CYS A N 1
ATOM 669 C CA . CYS A 1 87 ? 3.014 5.852 4.711 1 97.88 87 CYS A CA 1
ATOM 670 C C . CYS A 1 87 ? 4.23 5.223 5.379 1 97.88 87 CYS A C 1
ATOM 672 O O . CYS A 1 87 ? 4.25 4.016 5.633 1 97.88 87 CYS A O 1
ATOM 674 N N . LEU A 1 88 ? 5.164 6.008 5.562 1 97.75 88 LEU A N 1
ATOM 675 C CA . LEU A 1 88 ? 6.387 5.602 6.246 1 97.75 88 LEU A CA 1
ATOM 676 C C . LEU A 1 88 ? 6.484 6.25 7.625 1 97.75 88 LEU A C 1
ATOM 678 O O . LEU A 1 88 ? 6.723 7.453 7.734 1 97.75 88 LEU A O 1
ATOM 682 N N . ARG A 1 89 ? 6.238 5.449 8.617 1 96.88 89 ARG A N 1
ATOM 683 C CA . ARG A 1 89 ? 6.414 5.902 9.992 1 96.88 89 ARG A CA 1
ATOM 684 C C . ARG A 1 89 ? 7.859 5.727 10.445 1 96.88 89 ARG A C 1
ATOM 686 O O . ARG A 1 89 ? 8.383 4.609 10.445 1 96.88 89 ARG A O 1
ATOM 693 N N . VAL A 1 90 ? 8.43 6.781 10.828 1 95.62 90 VAL A N 1
ATOM 694 C CA . VAL A 1 90 ? 9.844 6.777 11.203 1 95.62 90 VAL A CA 1
ATOM 695 C C . VAL A 1 90 ? 9.992 7.262 12.641 1 95.62 90 VAL A C 1
ATOM 697 O O . VAL A 1 90 ? 9.172 8.039 13.133 1 95.62 90 VAL A O 1
ATOM 700 N N . GLY A 1 91 ? 11.062 6.859 13.375 1 91.06 91 GLY A N 1
ATOM 701 C CA . GLY A 1 91 ? 11.195 7.051 14.812 1 91.06 91 GLY A CA 1
ATOM 702 C C . GLY A 1 91 ? 11.625 8.453 15.188 1 91.06 91 GLY A C 1
ATOM 703 O O . GLY A 1 91 ? 11.391 8.898 16.312 1 91.06 91 GLY A O 1
ATOM 704 N N . ASP A 1 92 ? 12.367 9.078 14.312 1 90.94 92 ASP A N 1
ATOM 705 C CA . ASP A 1 92 ? 12.836 10.414 14.688 1 90.94 92 ASP A CA 1
ATOM 706 C C . ASP A 1 92 ? 13.008 11.297 13.453 1 90.94 92 ASP A C 1
ATOM 708 O O . ASP A 1 92 ? 12.984 10.812 12.32 1 90.94 92 ASP A O 1
ATOM 712 N N . LYS A 1 93 ? 13.148 12.547 13.766 1 94 93 LYS A N 1
ATOM 713 C CA . LYS A 1 93 ? 13.188 13.578 12.727 1 94 93 LYS A CA 1
ATOM 714 C C . LYS A 1 93 ? 14.398 13.398 11.82 1 94 93 LYS A C 1
ATOM 716 O O . LYS A 1 93 ? 14.328 13.656 10.617 1 94 93 LYS A O 1
ATOM 721 N N . GLU A 1 94 ? 15.508 13.047 12.398 1 94.56 94 GLU A N 1
ATOM 722 C CA . GLU A 1 94 ? 16.734 12.875 11.617 1 94.56 94 GLU A CA 1
ATOM 723 C C . GLU A 1 94 ? 16.562 11.797 10.555 1 94.56 94 GLU A C 1
ATOM 725 O O . GLU A 1 94 ? 16.906 12 9.391 1 94.56 94 GLU A O 1
ATOM 730 N N . GLN A 1 95 ? 16.062 10.719 10.914 1 95.06 95 GLN A N 1
ATOM 731 C CA . GLN A 1 95 ? 15.836 9.625 9.977 1 95.06 95 GLN A CA 1
ATOM 732 C C . GLN A 1 95 ? 14.773 9.992 8.945 1 95.06 95 GLN A C 1
ATOM 734 O O . GLN A 1 95 ? 14.891 9.648 7.77 1 95.06 95 GLN A O 1
ATOM 739 N N . ALA A 1 96 ? 13.711 10.625 9.383 1 96.94 96 ALA A N 1
ATOM 740 C CA . ALA A 1 96 ? 12.688 11.094 8.453 1 96.94 96 ALA A CA 1
ATOM 741 C C . ALA A 1 96 ? 13.297 11.984 7.371 1 96.94 96 ALA A C 1
ATOM 743 O O . ALA A 1 96 ? 12.984 11.836 6.188 1 96.94 96 ALA A O 1
ATOM 744 N N . THR A 1 97 ? 14.148 12.844 7.82 1 97.19 97 THR A N 1
ATOM 745 C CA . THR A 1 97 ? 14.789 13.758 6.891 1 97.19 97 THR A CA 1
ATOM 746 C C . THR A 1 97 ? 15.664 13 5.891 1 97.19 97 THR A C 1
ATOM 748 O O . THR A 1 97 ? 15.625 13.273 4.691 1 97.19 97 THR A O 1
ATOM 751 N N . ARG A 1 98 ? 16.391 12.062 6.363 1 97.12 98 ARG A N 1
ATOM 752 C CA . ARG A 1 98 ? 17.234 11.266 5.492 1 97.12 98 ARG A CA 1
ATOM 753 C C . ARG A 1 98 ? 16.406 10.523 4.445 1 97.12 98 ARG A C 1
ATOM 755 O O . ARG A 1 98 ? 16.75 10.539 3.26 1 97.12 98 ARG A O 1
ATOM 762 N N . TYR A 1 99 ? 15.414 9.844 4.891 1 98 99 TYR A N 1
ATOM 763 C CA . TYR A 1 99 ? 14.562 9.086 3.984 1 98 99 TYR A CA 1
ATOM 764 C C . TYR A 1 99 ? 13.883 10 2.975 1 98 99 TYR A C 1
ATOM 766 O O . TYR A 1 99 ? 13.836 9.695 1.781 1 98 99 TYR A O 1
ATOM 774 N N . PHE A 1 100 ? 13.359 11.109 3.457 1 98.56 100 PHE A N 1
ATOM 775 C CA . PHE A 1 100 ? 12.688 12.062 2.586 1 98.56 100 PHE A CA 1
ATOM 776 C C . PHE A 1 100 ? 13.633 12.562 1.501 1 98.56 100 PHE A C 1
ATOM 778 O O . PHE A 1 100 ? 13.281 12.57 0.319 1 98.56 100 PHE A O 1
ATOM 785 N N . ASN A 1 101 ? 14.797 12.922 1.884 1 98.44 101 ASN A N 1
ATOM 786 C CA . ASN A 1 101 ? 15.789 13.438 0.944 1 98.44 101 ASN A CA 1
ATOM 787 C C . ASN A 1 101 ? 16.188 12.383 -0.079 1 98.44 101 ASN A C 1
ATOM 789 O O . ASN A 1 101 ? 16.422 12.695 -1.248 1 98.44 101 ASN A O 1
ATOM 793 N N . ALA A 1 102 ? 16.328 11.273 0.35 1 98.38 102 ALA A N 1
ATOM 794 C CA . ALA A 1 102 ? 16.688 10.188 -0.559 1 98.38 102 ALA A CA 1
ATOM 795 C C . ALA A 1 102 ? 15.57 9.922 -1.564 1 98.38 102 ALA A C 1
ATOM 797 O O . ALA A 1 102 ? 15.828 9.773 -2.762 1 98.38 102 ALA A O 1
ATOM 798 N N . LEU A 1 103 ? 14.352 9.859 -1.063 1 98.38 103 LEU A N 1
ATOM 799 C CA . LEU A 1 103 ? 13.203 9.508 -1.898 1 98.38 103 LEU A CA 1
ATOM 800 C C . LEU A 1 103 ? 12.906 10.609 -2.906 1 98.38 103 LEU A C 1
ATOM 802 O O . LEU A 1 103 ? 12.383 10.344 -3.988 1 98.38 103 LEU A O 1
ATOM 806 N N . GLN A 1 104 ? 13.219 11.836 -2.553 1 98 104 GLN A N 1
ATOM 807 C CA . GLN A 1 104 ? 12.852 12.938 -3.447 1 98 104 GLN A CA 1
ATOM 808 C C . GLN A 1 104 ? 13.828 13.031 -4.617 1 98 104 GLN A C 1
ATOM 810 O O . GLN A 1 104 ? 13.57 13.742 -5.59 1 98 104 GLN A O 1
ATOM 815 N N . ASP A 1 105 ? 14.977 12.344 -4.5 1 97.25 105 ASP A N 1
ATOM 816 C CA . ASP A 1 105 ? 15.953 12.352 -5.59 1 97.25 105 ASP A CA 1
ATOM 817 C C . ASP A 1 105 ? 15.336 11.812 -6.879 1 97.25 105 ASP A C 1
ATOM 819 O O . ASP A 1 105 ? 15.039 10.617 -6.977 1 97.25 105 ASP A O 1
ATOM 823 N N . GLY A 1 106 ? 15.258 12.672 -7.844 1 97.5 106 GLY A N 1
ATOM 824 C CA . GLY A 1 106 ? 14.625 12.281 -9.094 1 97.5 106 GLY A CA 1
ATOM 825 C C . GLY A 1 106 ? 13.109 12.203 -9 1 97.5 106 GLY A C 1
ATOM 826 O O . GLY A 1 106 ? 12.445 11.789 -9.945 1 97.5 106 GLY A O 1
ATOM 827 N N . GLY A 1 107 ? 12.609 12.531 -7.82 1 97.81 107 GLY A N 1
ATOM 828 C CA . GLY A 1 107 ? 11.172 12.484 -7.59 1 97.81 107 GLY A CA 1
ATOM 829 C C . GLY A 1 107 ? 10.523 13.859 -7.555 1 97.81 107 GLY A C 1
ATOM 830 O O . GLY A 1 107 ? 11.07 14.82 -8.102 1 97.81 107 GLY A O 1
ATOM 831 N N . THR A 1 108 ? 9.305 13.914 -7.09 1 97.94 108 THR A N 1
ATOM 832 C CA . THR A 1 108 ? 8.531 15.148 -6.977 1 97.94 108 THR A CA 1
ATOM 833 C C . THR A 1 108 ? 8.016 15.328 -5.551 1 97.94 108 THR A C 1
ATOM 835 O O . THR A 1 108 ? 7.383 14.43 -4.996 1 97.94 108 THR A O 1
ATOM 838 N N . VAL A 1 109 ? 8.297 16.531 -4.992 1 98.12 109 VAL A N 1
ATOM 839 C CA . VAL A 1 109 ? 7.828 16.844 -3.648 1 98.12 109 VAL A CA 1
ATOM 840 C C . VAL A 1 109 ? 6.406 17.391 -3.717 1 98.12 109 VAL A C 1
ATOM 842 O O . VAL A 1 109 ? 6.16 18.406 -4.367 1 98.12 109 VAL A O 1
ATOM 845 N N . ASN A 1 110 ? 5.488 16.75 -3.119 1 96.81 110 ASN A N 1
ATOM 846 C CA . ASN A 1 110 ? 4.121 17.25 -3.006 1 96.81 110 ASN A CA 1
ATOM 847 C C . ASN A 1 110 ? 3.947 18.125 -1.771 1 96.81 110 ASN A C 1
ATOM 849 O O . ASN A 1 110 ? 3.223 19.125 -1.81 1 96.81 110 ASN A O 1
ATOM 853 N N . MET A 1 111 ? 4.512 17.734 -0.715 1 96.44 111 MET A N 1
ATOM 854 C CA . MET A 1 111 ? 4.562 18.484 0.535 1 96.44 111 MET A CA 1
ATOM 855 C C . MET A 1 111 ? 5.945 18.391 1.172 1 96.44 111 MET A C 1
ATOM 857 O O . MET A 1 111 ? 6.391 17.297 1.548 1 96.44 111 MET A O 1
ATOM 861 N N . PRO A 1 112 ? 6.566 19.547 1.281 1 98.06 112 PRO A N 1
ATOM 862 C CA . PRO A 1 112 ? 7.887 19.5 1.914 1 98.06 112 PRO A CA 1
ATOM 863 C C . PRO A 1 112 ? 7.832 18.984 3.352 1 98.06 112 PRO A C 1
ATOM 865 O O . PRO A 1 112 ? 6.832 19.188 4.047 1 98.06 112 PRO A O 1
ATOM 868 N N . LEU A 1 113 ? 8.938 18.359 3.756 1 97.69 113 LEU A N 1
ATOM 869 C CA . LEU A 1 113 ? 9.039 17.875 5.133 1 97.69 113 LEU A CA 1
ATOM 870 C C . LEU A 1 113 ? 9.008 19.031 6.117 1 97.69 113 LEU A C 1
ATOM 872 O O . LEU A 1 113 ? 9.852 19.938 6.047 1 97.69 113 LEU A O 1
ATOM 876 N N . GLN A 1 114 ? 8.047 18.984 6.988 1 97 114 GLN A N 1
ATOM 877 C CA . GLN A 1 114 ? 7.855 20.078 7.938 1 97 114 GLN A CA 1
ATOM 878 C C . GLN A 1 114 ? 7.102 19.609 9.18 1 97 114 GLN A C 1
ATOM 880 O O . GLN A 1 114 ? 6.527 18.516 9.18 1 97 114 GLN A O 1
ATOM 885 N N . GLU A 1 115 ? 7.121 20.453 10.211 1 94.5 115 GLU A N 1
ATOM 886 C CA . GLU A 1 115 ? 6.344 20.156 11.406 1 94.5 115 GLU A CA 1
ATOM 887 C C . GLU A 1 115 ? 4.855 20.406 11.172 1 94.5 115 GLU A C 1
ATOM 889 O O . GLU A 1 115 ? 4.48 21.391 10.539 1 94.5 115 GLU A O 1
ATOM 894 N N . THR A 1 116 ? 4.07 19.531 11.609 1 90.94 116 THR A N 1
ATOM 895 C CA . THR A 1 116 ? 2.619 19.672 11.602 1 90.94 116 THR A CA 1
ATOM 896 C C . THR A 1 116 ? 2.051 19.453 13 1 90.94 116 THR A C 1
ATOM 898 O O . THR A 1 116 ? 2.791 19.125 13.938 1 90.94 116 THR A O 1
ATOM 901 N N . PHE A 1 117 ? 0.813 19.703 13.125 1 84 117 PHE A N 1
ATOM 902 C CA . PHE A 1 117 ? 0.167 19.562 14.422 1 84 117 PHE A CA 1
ATOM 903 C C . PHE A 1 117 ? 0.234 18.125 14.898 1 84 117 PHE A C 1
ATOM 905 O O . PHE A 1 117 ? 0.208 17.859 16.109 1 84 117 PHE A O 1
ATOM 912 N N . PHE A 1 118 ? 0.38 17.156 13.977 1 86.06 118 PHE A N 1
ATOM 913 C CA . PHE A 1 118 ? 0.314 15.758 14.383 1 86.06 118 PHE A CA 1
ATOM 914 C C . PHE A 1 118 ? 1.691 15.109 14.312 1 86.06 118 PHE A C 1
ATOM 916 O O . PHE A 1 118 ? 1.88 13.984 14.797 1 86.06 118 PHE A O 1
ATOM 923 N N . SER A 1 119 ? 2.645 15.758 13.797 1 92.81 119 SER A N 1
ATOM 924 C CA . SER A 1 119 ? 3.957 15.148 13.609 1 92.81 119 SER A CA 1
ATOM 925 C C . SER A 1 119 ? 5.059 16.203 13.602 1 92.81 119 SER A C 1
ATOM 927 O O . SER A 1 119 ? 4.953 17.219 12.906 1 92.81 119 SER A O 1
ATOM 929 N N . PRO A 1 120 ? 6.168 15.977 14.281 1 94.12 120 PRO A N 1
ATOM 930 C CA . PRO A 1 120 ? 7.32 16.875 14.203 1 94.12 120 PRO A CA 1
ATOM 931 C C . PRO A 1 120 ? 7.914 16.953 12.805 1 94.12 120 PRO A C 1
ATOM 933 O O . PRO A 1 120 ? 8.586 17.922 12.461 1 94.12 120 PRO A O 1
ATOM 936 N N . ALA A 1 121 ? 7.746 16 12.07 1 95.88 121 ALA A N 1
ATOM 937 C CA . ALA A 1 121 ? 8.227 15.945 10.688 1 95.88 121 ALA A CA 1
ATOM 938 C C . ALA A 1 121 ? 7.258 15.156 9.805 1 95.88 121 ALA A C 1
ATOM 940 O O . ALA A 1 121 ? 7.066 13.953 10 1 95.88 121 ALA A O 1
ATOM 941 N N . TYR A 1 122 ? 6.73 15.82 8.875 1 97.25 122 TYR A N 1
ATOM 942 C CA . TYR A 1 122 ? 5.777 15.219 7.953 1 97.25 122 TYR A CA 1
ATOM 943 C C . TYR A 1 122 ? 5.961 15.766 6.543 1 97.25 122 TYR A C 1
ATOM 945 O O . TYR A 1 122 ? 6.137 16.969 6.359 1 97.25 122 TYR A O 1
ATOM 953 N N . GLY A 1 123 ? 5.957 14.906 5.527 1 97.88 123 GLY A N 1
ATOM 954 C CA . GLY A 1 123 ? 6.055 15.289 4.129 1 97.88 123 GLY A CA 1
ATOM 955 C C . GLY A 1 123 ? 5.586 14.203 3.176 1 97.88 123 GLY A C 1
ATOM 956 O O . GLY A 1 123 ? 5.387 13.062 3.582 1 97.88 123 GLY A O 1
ATOM 957 N N . ILE A 1 124 ? 5.324 14.648 1.963 1 98.06 124 ILE A N 1
ATOM 958 C CA . ILE A 1 124 ? 4.863 13.734 0.928 1 98.06 124 ILE A CA 1
ATOM 959 C C . ILE A 1 124 ? 5.746 13.867 -0.312 1 98.06 124 ILE A C 1
ATOM 961 O O . ILE A 1 124 ? 5.961 14.969 -0.811 1 98.06 124 ILE A O 1
ATOM 965 N N . VAL A 1 125 ? 6.195 12.789 -0.765 1 98.25 125 VAL A N 1
ATOM 966 C CA . VAL A 1 125 ? 7.039 12.781 -1.955 1 98.25 125 VAL A CA 1
ATOM 967 C C . VAL A 1 125 ? 6.617 11.641 -2.883 1 98.25 125 VAL A C 1
ATOM 969 O O . VAL A 1 125 ? 6.242 10.562 -2.42 1 98.25 125 VAL A O 1
ATOM 972 N N . VAL A 1 126 ? 6.543 11.867 -4.172 1 98 126 VAL A N 1
ATOM 973 C CA . VAL A 1 126 ? 6.465 10.836 -5.199 1 98 126 VAL A CA 1
ATOM 974 C C . VAL A 1 126 ? 7.863 10.523 -5.73 1 98 126 VAL A C 1
ATOM 976 O O . VAL A 1 126 ? 8.531 11.398 -6.293 1 98 126 VAL A O 1
ATOM 979 N N . ASP A 1 127 ? 8.336 9.328 -5.582 1 98.31 127 ASP A N 1
ATOM 980 C CA . ASP A 1 127 ? 9.719 9.039 -5.973 1 98.31 127 ASP A CA 1
ATOM 981 C C . ASP A 1 127 ? 9.828 8.844 -7.484 1 98.31 127 ASP A C 1
ATOM 983 O O . ASP A 1 127 ? 8.836 8.961 -8.203 1 98.31 127 ASP A O 1
ATOM 987 N N . LYS A 1 128 ? 11.008 8.617 -7.977 1 98.06 128 LYS A N 1
ATOM 988 C CA . LYS A 1 128 ? 11.281 8.578 -9.406 1 98.06 128 LYS A CA 1
ATOM 989 C C . LYS A 1 128 ? 10.586 7.387 -10.07 1 98.06 128 LYS A C 1
ATOM 991 O O . LYS A 1 128 ? 10.516 7.309 -11.297 1 98.06 128 LYS A O 1
ATOM 996 N N . PHE A 1 129 ? 10.062 6.426 -9.305 1 98 129 PHE A N 1
ATOM 997 C CA . PHE A 1 129 ? 9.359 5.27 -9.844 1 98 129 PHE A CA 1
ATOM 998 C C . PHE A 1 129 ? 7.855 5.504 -9.844 1 98 129 PHE A C 1
ATOM 1000 O O . PHE A 1 129 ? 7.086 4.641 -10.273 1 98 129 PHE A O 1
ATOM 1007 N N . GLY A 1 130 ? 7.438 6.617 -9.266 1 97.12 130 GLY A N 1
ATOM 1008 C CA . GLY A 1 130 ? 6.023 6.961 -9.258 1 97.12 130 GLY A CA 1
ATOM 1009 C C . GLY A 1 130 ? 5.309 6.516 -7.996 1 97.12 130 GLY A C 1
ATOM 1010 O O . GLY A 1 130 ? 4.082 6.586 -7.91 1 97.12 130 GLY A O 1
ATOM 1011 N N . VAL A 1 131 ? 5.938 6.051 -7.02 1 97.81 131 VAL A N 1
ATOM 1012 C CA . VAL A 1 131 ? 5.34 5.617 -5.762 1 97.81 131 VAL A CA 1
ATOM 1013 C C . VAL A 1 131 ? 5.258 6.797 -4.793 1 97.81 131 VAL A C 1
ATOM 1015 O O . VAL A 1 131 ? 6.25 7.488 -4.562 1 97.81 131 VAL A O 1
ATOM 1018 N N . THR A 1 132 ? 4.121 7.02 -4.273 1 98 132 THR A N 1
ATOM 1019 C CA . THR A 1 132 ? 3.922 8.102 -3.312 1 98 132 THR A CA 1
ATOM 1020 C C . THR A 1 132 ? 4.223 7.625 -1.894 1 98 132 THR A C 1
ATOM 1022 O O . THR A 1 132 ? 3.641 6.641 -1.428 1 98 132 THR A O 1
ATOM 1025 N N . PHE A 1 133 ? 5.078 8.344 -1.223 1 98.5 133 PHE A N 1
ATOM 1026 C CA . PHE A 1 133 ? 5.395 8.109 0.182 1 98.5 133 PHE A CA 1
ATOM 1027 C C . PHE A 1 133 ? 4.945 9.289 1.039 1 98.5 133 PHE A C 1
ATOM 1029 O O . PHE A 1 133 ? 5.211 10.445 0.704 1 98.5 133 PHE A O 1
ATOM 1036 N N . GLN A 1 134 ? 4.195 9.008 2.02 1 98 134 GLN A N 1
ATOM 1037 C CA . GLN A 1 134 ? 3.957 9.938 3.121 1 98 134 GLN A CA 1
ATOM 1038 C C . GLN A 1 134 ? 4.84 9.602 4.32 1 98 134 GLN A C 1
ATOM 1040 O O . GLN A 1 134 ? 4.684 8.547 4.938 1 98 134 GLN A O 1
ATOM 1045 N N . ILE A 1 135 ? 5.734 10.508 4.664 1 98.19 135 ILE A N 1
ATOM 1046 C CA . ILE A 1 135 ? 6.68 10.25 5.742 1 98.19 135 ILE A CA 1
ATOM 1047 C C . ILE A 1 135 ? 6.281 11.047 6.98 1 98.19 135 ILE A C 1
ATOM 1049 O O . ILE A 1 135 ? 5.961 12.234 6.883 1 98.19 135 ILE A O 1
ATOM 1053 N N . PHE A 1 136 ? 6.277 10.352 8.109 1 96.5 136 PHE A N 1
ATOM 1054 C CA . PHE A 1 136 ? 6 11.117 9.32 1 96.5 136 PHE A CA 1
ATOM 1055 C C . PHE A 1 136 ? 6.715 10.508 10.523 1 96.5 136 PHE A C 1
ATOM 1057 O O . PHE A 1 136 ? 7.082 9.328 10.5 1 96.5 136 PHE A O 1
ATOM 1064 N N . THR A 1 1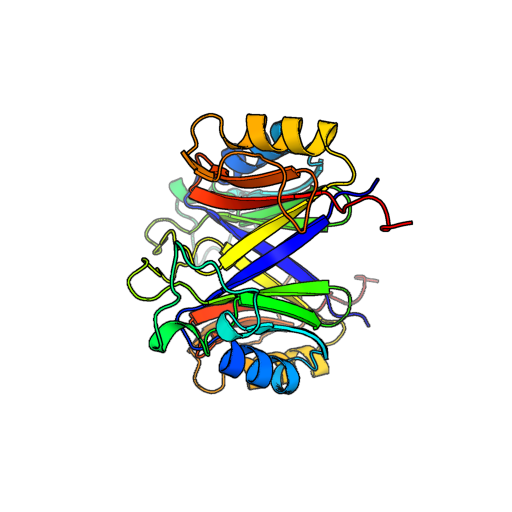37 ? 6.984 11.312 11.5 1 94.94 137 THR A N 1
ATOM 1065 C CA . THR A 1 137 ? 7.555 10.898 12.773 1 94.94 137 THR A CA 1
ATOM 1066 C C . THR A 1 137 ? 6.535 11.047 13.898 1 94.94 137 THR A C 1
ATOM 1068 O O . THR A 1 137 ? 5.73 11.984 13.898 1 94.94 137 THR A O 1
ATOM 1071 N N . GLU A 1 138 ? 6.547 10.047 14.766 1 82.69 138 GLU A N 1
ATOM 1072 C CA . GLU A 1 138 ? 5.641 10.148 15.906 1 82.69 138 GLU A CA 1
ATOM 1073 C C . GLU A 1 138 ? 6.105 11.227 16.891 1 82.69 138 GLU A C 1
ATOM 1075 O O . GLU A 1 138 ? 7.309 11.414 17.078 1 82.69 138 GLU A O 1
ATOM 1080 N N . GLY A 1 139 ? 5.25 12.109 17.188 1 71.38 139 GLY A N 1
ATOM 1081 C CA . GLY A 1 139 ? 5.562 13.164 18.141 1 71.38 139 GLY A CA 1
ATOM 1082 C C . GLY A 1 139 ? 5.848 12.641 19.531 1 71.38 139 GLY A C 1
ATOM 1083 O O . GLY A 1 139 ? 5.633 11.461 19.812 1 71.38 139 GLY A O 1
ATOM 1084 N N . LYS A 1 140 ? 6.797 13.492 20.391 1 56.75 140 LYS A N 1
ATOM 1085 C CA . LYS A 1 140 ? 6.922 13.219 21.828 1 56.75 140 LYS A CA 1
ATOM 1086 C C . LYS A 1 140 ? 5.555 13.039 22.469 1 56.75 140 LYS A C 1
ATOM 1088 O O . LYS A 1 140 ? 4.598 13.727 22.109 1 56.75 140 LYS A O 1
ATOM 1093 N N . PRO A 1 141 ? 5.238 11.82 23.172 1 48.5 141 PRO A N 1
ATOM 1094 C CA . PRO A 1 141 ? 4.02 11.867 23.984 1 48.5 141 PRO A CA 1
ATOM 1095 C C . PRO A 1 141 ? 3.775 13.234 24.609 1 48.5 141 PRO A C 1
ATOM 1097 O O . PRO A 1 141 ? 4.723 13.906 25.031 1 48.5 141 PRO A O 1
ATOM 1100 N N . HIS A 1 142 ? 2.893 14.055 23.984 1 38.25 142 HIS A N 1
ATOM 1101 C CA . HIS A 1 142 ? 2.656 15.234 24.797 1 38.25 142 HIS A CA 1
ATOM 1102 C C . HIS A 1 142 ? 2.756 14.906 26.281 1 38.25 142 HIS A C 1
ATOM 1104 O O . HIS A 1 142 ? 2.043 14.031 26.781 1 38.25 142 HIS A O 1
ATOM 1110 N N . GLN A 1 143 ? 3.912 15.008 26.922 1 32.09 143 GLN A N 1
ATOM 1111 C CA . GLN A 1 143 ? 3.885 15.062 28.375 1 32.09 143 GLN A CA 1
ATOM 1112 C C . GLN A 1 143 ? 2.871 16.094 28.875 1 32.09 143 GLN A C 1
ATOM 1114 O O . GLN A 1 143 ? 2.783 17.188 28.328 1 32.09 143 GLN A O 1
ATOM 1119 N N . MET B 1 1 ? 14.344 3.68 17.203 1 60.31 1 MET B N 1
ATOM 1120 C CA . MET B 1 1 ? 12.922 3.953 16.984 1 60.31 1 MET B CA 1
ATOM 1121 C C . MET B 1 1 ? 12.477 3.416 15.625 1 60.31 1 MET B C 1
ATOM 1123 O O . MET B 1 1 ? 13.234 3.463 14.656 1 60.31 1 MET B O 1
ATOM 1127 N N . THR B 1 2 ? 11.414 2.418 15.43 1 84.5 2 THR B N 1
ATOM 1128 C CA . THR B 1 2 ? 11.359 1.386 14.406 1 84.5 2 THR B CA 1
ATOM 1129 C C . THR B 1 2 ? 10.594 1.882 13.18 1 84.5 2 THR B C 1
ATOM 1131 O O . THR B 1 2 ? 9.789 2.812 13.273 1 84.5 2 THR B O 1
ATOM 1134 N N . VAL B 1 3 ? 11.023 1.759 12.023 1 94.5 3 VAL B N 1
ATOM 1135 C CA . VAL B 1 3 ? 10.453 2.09 10.719 1 94.5 3 VAL B CA 1
ATOM 1136 C C . VAL B 1 3 ? 9.352 1.094 10.367 1 94.5 3 VAL B C 1
ATOM 1138 O O . VAL B 1 3 ? 9.539 -0.119 10.492 1 94.5 3 VAL B O 1
ATOM 1141 N N . ARG B 1 4 ? 8.203 1.7 10.023 1 97.06 4 ARG B N 1
ATOM 1142 C CA . ARG B 1 4 ? 7.082 0.864 9.594 1 97.06 4 ARG B CA 1
ATOM 1143 C C . ARG B 1 4 ? 6.426 1.432 8.344 1 97.06 4 ARG B C 1
ATOM 1145 O O . ARG B 1 4 ? 6.262 2.646 8.219 1 97.06 4 ARG B O 1
ATOM 1152 N N . LEU B 1 5 ? 6.09 0.562 7.453 1 98.06 5 LEU B N 1
ATOM 1153 C CA . LEU B 1 5 ? 5.324 0.955 6.273 1 98.06 5 LEU B CA 1
ATOM 1154 C C . LEU B 1 5 ? 3.852 0.602 6.441 1 98.06 5 LEU B C 1
ATOM 1156 O O . LEU B 1 5 ? 3.518 -0.522 6.824 1 98.06 5 LEU B O 1
ATOM 1160 N N . ILE B 1 6 ? 2.984 1.55 6.145 1 97.88 6 ILE B N 1
ATOM 1161 C CA . ILE B 1 6 ? 1.543 1.402 6.309 1 97.88 6 ILE B CA 1
ATOM 1162 C C . ILE B 1 6 ? 0.834 1.762 5.004 1 97.88 6 ILE B C 1
ATOM 1164 O O . ILE B 1 6 ? 1.003 2.865 4.484 1 97.88 6 ILE B O 1
ATOM 1168 N N . PRO B 1 7 ? 0.069 0.826 4.496 1 98.44 7 PRO B N 1
ATOM 1169 C CA . PRO B 1 7 ? -0.743 1.242 3.35 1 98.44 7 PRO B CA 1
ATOM 1170 C C . PRO B 1 7 ? -1.663 2.416 3.674 1 98.44 7 PRO B C 1
ATOM 1172 O O . PRO B 1 7 ? -2.273 2.451 4.746 1 98.44 7 PRO B O 1
ATOM 1175 N N . TYR B 1 8 ? -1.697 3.334 2.77 1 98.38 8 TYR B N 1
ATOM 1176 C CA . TYR B 1 8 ? -2.535 4.52 2.893 1 98.38 8 TYR B CA 1
ATOM 1177 C C . TYR B 1 8 ? -3.441 4.68 1.679 1 98.38 8 TYR B C 1
ATOM 1179 O O . TYR B 1 8 ? -2.961 4.852 0.556 1 98.38 8 TYR B O 1
ATOM 1187 N N . LEU B 1 9 ? -4.707 4.633 1.906 1 98.31 9 LEU B N 1
ATOM 1188 C CA . LEU B 1 9 ? -5.68 4.715 0.826 1 98.31 9 LEU B CA 1
ATOM 1189 C C . LEU B 1 9 ? -6.277 6.117 0.734 1 98.31 9 LEU B C 1
ATOM 1191 O O . LEU B 1 9 ? -6.914 6.59 1.68 1 98.31 9 LEU B O 1
ATOM 1195 N N . VAL B 1 10 ? -6.066 6.77 -0.337 1 97.5 10 VAL B N 1
ATOM 1196 C CA . VAL B 1 10 ? -6.664 8.062 -0.638 1 97.5 10 VAL B CA 1
ATOM 1197 C C . VAL B 1 10 ? -7.953 7.871 -1.429 1 97.5 10 VAL B C 1
ATOM 1199 O O . VAL B 1 10 ? -7.918 7.504 -2.605 1 97.5 10 VAL B O 1
ATOM 1202 N N . MET B 1 11 ? -9.023 8.156 -0.847 1 97.44 11 MET B N 1
ATOM 1203 C CA . MET B 1 11 ? -10.336 7.949 -1.453 1 97.44 11 MET B CA 1
ATOM 1204 C C . MET B 1 11 ? -10.922 9.266 -1.952 1 97.44 11 MET B C 1
ATOM 1206 O O . MET B 1 11 ? -10.328 10.328 -1.752 1 97.44 11 MET B O 1
ATOM 1210 N N . ASP B 1 12 ? -12 9.156 -2.699 1 95.94 12 ASP B N 1
ATOM 1211 C CA . ASP B 1 12 ? -12.633 10.336 -3.271 1 95.94 12 ASP B CA 1
ATOM 1212 C C . ASP B 1 12 ? -14.055 10.5 -2.756 1 95.94 12 ASP B C 1
ATOM 1214 O O . ASP B 1 12 ? -15.016 10.344 -3.512 1 95.94 12 ASP B O 1
ATOM 1218 N N . GLY B 1 13 ? -14.133 10.812 -1.465 1 95.31 13 GLY B N 1
ATOM 1219 C CA . GLY B 1 13 ? -15.422 11.086 -0.853 1 95.31 13 GLY B CA 1
ATOM 1220 C C . GLY B 1 13 ? -16.125 9.844 -0.341 1 95.31 13 GLY B C 1
ATOM 1221 O O . GLY B 1 13 ? -17.203 9.93 0.259 1 95.31 13 GLY B O 1
ATOM 1222 N N . ASN B 1 14 ? -15.562 8.711 -0.515 1 96.56 14 ASN B N 1
ATOM 1223 C CA . ASN B 1 14 ? -16.234 7.48 -0.113 1 96.56 14 ASN B CA 1
ATOM 1224 C C . ASN B 1 14 ? -15.383 6.676 0.866 1 96.56 14 ASN B C 1
ATOM 1226 O O . ASN B 1 14 ? -15.508 5.449 0.939 1 96.56 14 ASN B O 1
ATOM 1230 N N . ALA B 1 15 ? -14.477 7.316 1.614 1 97.81 15 ALA B N 1
ATOM 1231 C CA . ALA B 1 15 ? -13.633 6.645 2.6 1 97.81 15 ALA B CA 1
ATOM 1232 C C . ALA B 1 15 ? -14.477 5.996 3.693 1 97.81 15 ALA B C 1
ATOM 1234 O O . ALA B 1 15 ? -14.203 4.867 4.105 1 97.81 15 ALA B O 1
ATOM 1235 N N . ALA B 1 16 ? -15.469 6.723 4.148 1 97.44 16 ALA B N 1
ATOM 1236 C CA . ALA B 1 16 ? -16.312 6.184 5.203 1 97.44 16 ALA B CA 1
ATOM 1237 C C . ALA B 1 16 ? -16.984 4.887 4.762 1 97.44 16 ALA B C 1
ATOM 1239 O O . ALA B 1 16 ? -17.078 3.93 5.539 1 97.44 16 ALA B O 1
ATOM 1240 N N . GLU B 1 17 ? -17.484 4.887 3.574 1 98 17 GLU B N 1
ATOM 1241 C CA . GLU B 1 17 ? -18.078 3.682 3.012 1 98 17 GLU B CA 1
ATOM 1242 C C . GLU B 1 17 ? -17.062 2.545 2.928 1 98 17 GLU B C 1
ATOM 1244 O O . GLU B 1 17 ? -17.375 1.403 3.271 1 98 17 GLU B O 1
ATOM 1249 N N . ALA B 1 18 ? -15.914 2.807 2.453 1 98.31 18 ALA B N 1
ATOM 1250 C CA . ALA B 1 18 ? -14.852 1.81 2.35 1 98.31 18 ALA B CA 1
ATOM 1251 C C . ALA B 1 18 ? -14.508 1.233 3.719 1 98.31 18 ALA B C 1
ATOM 1253 O O . ALA B 1 18 ? -14.344 0.019 3.867 1 98.31 18 ALA B O 1
ATOM 1254 N N . ILE B 1 19 ? -14.328 2.096 4.688 1 98.31 19 ILE B N 1
ATOM 1255 C CA . ILE B 1 19 ? -14 1.687 6.047 1 98.31 19 ILE B CA 1
ATOM 1256 C C . ILE B 1 19 ? -15.055 0.699 6.555 1 98.31 19 ILE B C 1
ATOM 1258 O O . ILE B 1 19 ? -14.711 -0.375 7.059 1 98.31 19 ILE B O 1
ATOM 1262 N N . SER B 1 20 ? -16.297 1.042 6.363 1 98.25 20 SER B N 1
ATOM 1263 C CA . SER B 1 20 ? -17.375 0.159 6.77 1 98.25 20 SER B CA 1
ATOM 1264 C C . SER B 1 20 ? -17.312 -1.178 6.039 1 98.25 20 SER B C 1
ATOM 1266 O O . SER B 1 20 ? -17.516 -2.232 6.645 1 98.25 20 SER B O 1
ATOM 1268 N N . PHE B 1 21 ? -17.078 -1.1 4.812 1 98.69 21 PHE B N 1
ATOM 1269 C CA . PHE B 1 21 ? -16.969 -2.307 4.004 1 98.69 21 PHE B CA 1
ATOM 1270 C C . PHE B 1 21 ? -15.844 -3.203 4.527 1 98.69 21 PHE B C 1
ATOM 1272 O O . PHE B 1 21 ? -16.031 -4.41 4.688 1 98.69 21 PHE B O 1
ATOM 1279 N N . TYR B 1 22 ? -14.648 -2.668 4.809 1 98.56 22 TYR B N 1
ATOM 1280 C CA . TYR B 1 22 ? -13.5 -3.457 5.238 1 98.56 22 TYR B CA 1
ATOM 1281 C C . TYR B 1 22 ? -13.711 -4.016 6.637 1 98.56 22 TYR B C 1
ATOM 1283 O O . TYR B 1 22 ? -13.211 -5.094 6.965 1 98.56 22 TYR B O 1
ATOM 1291 N N . GLN B 1 23 ? -14.406 -3.297 7.516 1 98.44 23 GLN B N 1
ATOM 1292 C CA . GLN B 1 23 ? -14.742 -3.838 8.828 1 98.44 23 GLN B CA 1
ATOM 1293 C C . GLN B 1 23 ? -15.484 -5.164 8.703 1 98.44 23 GLN B C 1
ATOM 1295 O O . GLN B 1 23 ? -15.203 -6.113 9.43 1 98.44 23 GLN B O 1
ATOM 1300 N N . LYS B 1 24 ? -16.344 -5.18 7.754 1 97.69 24 LYS B N 1
ATOM 1301 C CA . LYS B 1 24 ? -17.141 -6.383 7.543 1 97.69 24 LYS B CA 1
ATOM 1302 C C . LYS B 1 24 ? -16.375 -7.43 6.75 1 97.69 24 LYS B C 1
ATOM 1304 O O . LYS B 1 24 ? -16.328 -8.602 7.121 1 97.69 24 LYS B O 1
ATOM 1309 N N . ALA B 1 25 ? -15.75 -7.031 5.715 1 97.75 25 ALA B N 1
ATOM 1310 C CA . ALA B 1 25 ? -15.117 -7.93 4.754 1 97.75 25 ALA B CA 1
ATOM 1311 C C . ALA B 1 25 ? -13.859 -8.555 5.336 1 97.75 25 ALA B C 1
ATOM 1313 O O . ALA B 1 25 ? -13.555 -9.719 5.066 1 97.75 25 ALA B O 1
ATOM 1314 N N . LEU B 1 26 ? -13.109 -7.805 6.133 1 97.75 26 LEU B N 1
ATOM 1315 C CA . LEU B 1 26 ? -11.773 -8.227 6.543 1 97.75 26 LEU B CA 1
ATOM 1316 C C . LEU B 1 26 ? -11.656 -8.273 8.062 1 97.75 26 LEU B C 1
ATOM 1318 O O . LEU B 1 26 ? -10.547 -8.336 8.602 1 97.75 26 LEU B O 1
ATOM 1322 N N . ASP B 1 27 ? -12.773 -8.156 8.734 1 97.12 27 ASP B N 1
ATOM 1323 C CA . ASP B 1 27 ? -12.797 -8.133 10.188 1 97.12 27 ASP B CA 1
ATOM 1324 C C . ASP B 1 27 ? -11.93 -7.004 10.734 1 97.12 27 ASP B C 1
ATOM 1326 O O . ASP B 1 27 ? -11.211 -7.184 11.719 1 97.12 27 ASP B O 1
ATOM 1330 N N . ALA B 1 28 ? -11.938 -5.918 10.062 1 97.81 28 ALA B N 1
ATOM 1331 C CA . ALA B 1 28 ? -11.117 -4.77 10.438 1 97.81 28 ALA B CA 1
ATOM 1332 C C . ALA B 1 28 ? -11.711 -4.047 11.648 1 97.81 28 ALA B C 1
ATOM 1334 O O . ALA B 1 28 ? -12.93 -4.043 11.836 1 97.81 28 ALA B O 1
ATOM 1335 N N . GLN B 1 29 ? -10.844 -3.48 12.445 1 98.25 29 GLN B N 1
ATOM 1336 C CA . GLN B 1 29 ? -11.242 -2.666 13.586 1 98.25 29 GLN B CA 1
ATOM 1337 C C . GLN B 1 29 ? -10.922 -1.193 13.352 1 98.25 29 GLN B C 1
ATOM 1339 O O . GLN B 1 29 ? -9.781 -0.84 13.055 1 98.25 29 GLN B O 1
ATOM 1344 N N . LEU B 1 30 ? -11.883 -0.352 13.508 1 98.31 30 LEU B N 1
ATOM 1345 C CA . LEU B 1 30 ? -11.656 1.086 13.398 1 98.31 30 LEU B CA 1
ATOM 1346 C C . LEU B 1 30 ? -10.992 1.627 14.656 1 98.31 30 LEU B C 1
ATOM 1348 O O . LEU B 1 30 ? -11.57 1.566 15.75 1 98.31 30 LEU B O 1
ATOM 1352 N N . LEU B 1 31 ? -9.867 2.146 14.562 1 97.94 31 LEU B N 1
ATOM 1353 C CA . LEU B 1 31 ? -9.117 2.65 15.703 1 97.94 31 LEU B CA 1
ATOM 1354 C C . LEU B 1 31 ? -9.336 4.148 15.875 1 97.94 31 LEU B C 1
ATOM 1356 O O . LEU B 1 31 ? -9.312 4.656 17 1 97.94 31 LEU B O 1
ATOM 1360 N N . PHE B 1 32 ? -9.414 4.812 14.773 1 97.31 32 PHE B N 1
ATOM 1361 C CA . PHE B 1 32 ? -9.523 6.266 14.766 1 97.31 32 PHE B CA 1
ATOM 1362 C C . PHE B 1 32 ? -10.148 6.754 13.469 1 97.31 32 PHE B C 1
ATOM 1364 O O . PHE B 1 32 ? -9.898 6.188 12.398 1 97.31 32 PHE B O 1
ATOM 1371 N N . SER B 1 33 ? -10.961 7.805 13.547 1 97.12 33 SER B N 1
ATOM 1372 C CA . SER B 1 33 ? -11.5 8.461 12.367 1 97.12 33 SER B CA 1
ATOM 1373 C C . SER B 1 33 ? -11.82 9.93 12.648 1 97.12 33 SER B C 1
ATOM 1375 O O . SER B 1 33 ? -12.359 10.258 13.703 1 97.12 33 SER B O 1
ATOM 1377 N N . GLN B 1 34 ? -11.508 10.727 11.719 1 95.69 34 GLN B N 1
ATOM 1378 C CA . GLN B 1 34 ? -11.789 12.156 11.812 1 95.69 34 GLN B CA 1
ATOM 1379 C C . GLN B 1 34 ? -12.242 12.719 10.469 1 95.69 34 GLN B C 1
ATOM 1381 O O . GLN B 1 34 ? -11.664 12.398 9.43 1 95.69 34 GLN B O 1
ATOM 1386 N N . LYS B 1 35 ? -13.242 13.578 10.555 1 95.31 35 LYS B N 1
ATOM 1387 C CA . LYS B 1 35 ? -13.703 14.281 9.359 1 95.31 35 LYS B CA 1
ATOM 1388 C C . LYS B 1 35 ? -13.094 15.68 9.273 1 95.31 35 LYS B C 1
ATOM 1390 O O . LYS B 1 35 ? -12.672 16.234 10.289 1 95.31 35 LYS B O 1
ATOM 1395 N N . PHE B 1 36 ? -13.133 16.203 8.062 1 92.31 36 PHE B N 1
ATOM 1396 C CA . PHE B 1 36 ? -12.617 17.562 7.863 1 92.31 36 PHE B CA 1
ATOM 1397 C C . PHE B 1 36 ? -13.422 18.562 8.688 1 92.31 36 PHE B C 1
ATOM 1399 O O . PHE B 1 36 ? -12.859 19.5 9.242 1 92.31 36 PHE B O 1
ATOM 1406 N N . GLY B 1 37 ? -14.664 18.375 8.711 1 89.81 37 GLY B N 1
ATOM 1407 C CA . GLY B 1 37 ? -15.539 19.281 9.438 1 89.81 37 GLY B CA 1
ATOM 1408 C C . GLY B 1 37 ? -15.289 19.281 10.938 1 89.81 37 GLY B C 1
ATOM 1409 O O . GLY B 1 37 ? -15.742 20.188 11.648 1 89.81 37 GLY B O 1
ATOM 1410 N N . GLU B 1 38 ? -14.641 18.297 11.461 1 90.75 38 GLU B N 1
ATOM 1411 C CA . GLU B 1 38 ? -14.352 18.172 12.891 1 90.75 38 GLU B CA 1
ATOM 1412 C C . GLU B 1 38 ? -13.039 18.859 13.25 1 90.75 38 GLU B C 1
ATOM 1414 O O . GLU B 1 38 ? -12.695 18.984 14.43 1 90.75 38 GLU B O 1
ATOM 1419 N N . MET B 1 39 ? -12.273 19.172 12.281 1 82.44 39 MET B N 1
ATOM 1420 C CA . MET B 1 39 ? -11.016 19.859 12.508 1 82.44 39 MET B CA 1
ATOM 1421 C C . MET B 1 39 ? -11.25 21.344 12.812 1 82.44 39 MET B C 1
ATOM 1423 O O . MET B 1 39 ? -12.273 21.906 12.406 1 82.44 39 MET B O 1
ATOM 1427 N N . PRO B 1 40 ? -10.305 21.875 13.602 1 78.94 40 PRO B N 1
ATOM 1428 C CA . PRO B 1 40 ? -10.492 23.297 13.922 1 78.94 40 PRO B CA 1
ATOM 1429 C C . PRO B 1 40 ? -10.586 24.172 12.68 1 78.94 40 PRO B C 1
ATOM 1431 O O . PRO B 1 40 ? -9.875 23.938 11.695 1 78.94 40 PRO B O 1
ATOM 1434 N N . ASP B 1 41 ? -11.57 25.031 12.75 1 73.44 41 ASP B N 1
ATOM 1435 C CA . ASP B 1 41 ? -11.805 25.953 11.633 1 73.44 41 ASP B CA 1
ATOM 1436 C C . ASP B 1 41 ? -10.633 26.906 11.461 1 73.44 41 ASP B C 1
ATOM 1438 O O . ASP B 1 41 ? -10.023 27.328 12.445 1 73.44 41 ASP B O 1
ATOM 1442 N N . ASN B 1 42 ? -10.188 26.906 10.258 1 73.44 42 ASN B N 1
ATOM 1443 C CA . ASN B 1 42 ? -9.281 27.984 9.898 1 73.44 42 ASN B CA 1
ATOM 1444 C C . ASN B 1 42 ? -10.016 29.094 9.141 1 73.44 42 ASN B C 1
ATOM 1446 O O . ASN B 1 42 ? -10.422 28.906 7.992 1 73.44 42 ASN B O 1
ATOM 1450 N N . PRO B 1 43 ? -10.234 30.219 9.812 1 77.06 43 PRO B N 1
ATOM 1451 C CA . PRO B 1 43 ? -11 31.297 9.18 1 77.06 43 PRO B CA 1
ATOM 1452 C C . PRO B 1 43 ? -10.438 31.703 7.82 1 77.06 43 PRO B C 1
ATOM 1454 O O . PRO B 1 43 ? -11.18 32.156 6.953 1 77.06 43 PRO B O 1
ATOM 1457 N N . ASP B 1 44 ? -9.18 31.516 7.66 1 77.38 44 ASP B N 1
ATOM 1458 C CA . ASP B 1 44 ? -8.539 31.922 6.414 1 77.38 44 ASP B CA 1
ATOM 1459 C C . ASP B 1 44 ? -8.766 30.891 5.312 1 77.38 44 ASP B C 1
ATOM 1461 O O . ASP B 1 44 ? -8.602 31.188 4.129 1 77.38 44 ASP B O 1
ATOM 1465 N N . PHE B 1 45 ? -9.062 29.703 5.734 1 75.12 45 PHE B N 1
ATOM 1466 C CA . PHE B 1 45 ? -9.312 28.656 4.766 1 75.12 45 PHE B CA 1
ATOM 1467 C C . PHE B 1 45 ? -10.602 27.906 5.098 1 75.12 45 PHE B C 1
ATOM 1469 O O . PHE B 1 45 ? -10.562 26.781 5.586 1 75.12 45 PHE B O 1
ATOM 1476 N N . PRO B 1 46 ? -11.672 28.594 4.715 1 78.56 46 PRO B N 1
ATOM 1477 C CA . PRO B 1 46 ? -12.945 27.938 5.023 1 78.56 46 PRO B CA 1
ATOM 1478 C C . PRO B 1 46 ? -13.148 26.641 4.254 1 78.56 46 PRO B C 1
ATOM 1480 O O . PRO B 1 46 ? -12.773 26.547 3.082 1 78.56 46 PRO B O 1
ATOM 1483 N N . LEU B 1 47 ? -13.57 25.672 4.969 1 83.75 47 LEU B N 1
ATOM 1484 C CA . LEU B 1 47 ? -13.836 24.359 4.387 1 83.75 47 LEU B CA 1
ATOM 1485 C C . LEU B 1 47 ? -15.141 24.375 3.59 1 83.75 47 LEU B C 1
ATOM 1487 O O . LEU B 1 47 ? -16.188 24.766 4.109 1 83.75 47 LEU B O 1
ATOM 1491 N N . PRO B 1 48 ? -15.023 24.078 2.367 1 85.25 48 PRO B N 1
ATOM 1492 C CA . PRO B 1 48 ? -16.281 23.953 1.612 1 85.25 48 PRO B CA 1
ATOM 1493 C C . PRO B 1 48 ? -17.234 22.938 2.227 1 85.25 48 PRO B C 1
ATOM 1495 O O . PRO B 1 48 ? -16.797 21.938 2.787 1 85.25 48 PRO B O 1
ATOM 1498 N N . PRO B 1 49 ? -18.531 23.297 2.168 1 84.69 49 PRO B N 1
ATOM 1499 C CA . PRO B 1 49 ? -19.531 22.422 2.771 1 84.69 49 PRO B CA 1
ATOM 1500 C C . PRO B 1 49 ? -19.406 20.969 2.299 1 84.69 49 PRO B C 1
ATOM 1502 O O . PRO B 1 49 ? -19.625 20.047 3.082 1 84.69 49 PRO B O 1
ATOM 1505 N N . GLU B 1 50 ? -19.047 20.766 1.066 1 87.69 50 GLU B N 1
ATOM 1506 C CA . GLU B 1 50 ? -18.953 19.422 0.5 1 87.69 50 GLU B CA 1
ATOM 1507 C C . GLU B 1 50 ? -17.781 18.641 1.098 1 87.69 50 GLU B C 1
ATOM 1509 O O . GLU B 1 50 ? -17.734 17.422 0.995 1 87.69 50 GLU B O 1
ATOM 1514 N N . ALA B 1 51 ? -16.922 19.344 1.669 1 89.19 51 ALA B N 1
ATOM 1515 C CA . ALA B 1 51 ? -15.711 18.719 2.205 1 89.19 51 ALA B CA 1
ATOM 1516 C C . ALA B 1 51 ? -15.898 18.359 3.674 1 89.19 51 ALA B C 1
ATOM 1518 O O . ALA B 1 51 ? -15.125 17.562 4.219 1 89.19 51 ALA B O 1
ATOM 1519 N N . LYS B 1 52 ? -16.859 18.891 4.254 1 90.19 52 LYS B N 1
ATOM 1520 C CA . LYS B 1 52 ? -17.016 18.781 5.703 1 90.19 52 LYS B CA 1
ATOM 1521 C C . LYS B 1 52 ? -17.188 17.328 6.129 1 90.19 52 LYS B C 1
ATOM 1523 O O . LYS B 1 52 ? -16.656 16.906 7.152 1 90.19 52 LYS B O 1
ATOM 1528 N N . ASP B 1 53 ? -17.891 16.547 5.293 1 93.06 53 ASP B N 1
ATOM 1529 C CA . ASP B 1 53 ? -18.234 15.188 5.695 1 93.06 53 ASP B CA 1
ATOM 1530 C C . ASP B 1 53 ? -17.188 14.188 5.191 1 93.06 53 ASP B C 1
ATOM 1532 O O . ASP B 1 53 ? -17.266 12.992 5.484 1 93.06 53 ASP B O 1
ATOM 1536 N N . ARG B 1 54 ? -16.266 14.68 4.465 1 95.56 54 ARG B N 1
ATOM 1537 C CA . ARG B 1 54 ? -15.188 13.82 3.973 1 95.56 54 ARG B CA 1
ATOM 1538 C C . ARG B 1 54 ? -14.227 13.445 5.094 1 95.56 54 ARG B C 1
ATOM 1540 O O . ARG B 1 54 ? -14.016 14.227 6.023 1 95.56 54 ARG B O 1
ATOM 1547 N N . VAL B 1 55 ? -13.711 12.227 5.047 1 96.75 55 VAL B N 1
ATOM 1548 C CA . VAL B 1 55 ? -12.766 11.727 6.047 1 96.75 55 VAL B CA 1
ATOM 1549 C C . VAL B 1 55 ? -11.406 12.398 5.852 1 96.75 55 VAL B C 1
ATOM 1551 O O . VAL B 1 55 ? -10.797 12.281 4.785 1 96.75 55 VAL B O 1
ATOM 1554 N N . SER B 1 56 ? -10.961 13.102 6.867 1 95.12 56 SER B N 1
ATOM 1555 C CA . SER B 1 56 ? -9.633 13.703 6.812 1 95.12 56 SER B CA 1
ATOM 1556 C C . SER B 1 56 ? -8.547 12.672 7.109 1 95.12 56 SER B C 1
ATOM 1558 O O . SER B 1 56 ? -7.477 12.703 6.5 1 95.12 56 SER B O 1
ATOM 1560 N N . HIS B 1 57 ? -8.805 11.797 8.062 1 96.44 57 HIS B N 1
ATOM 1561 C CA . HIS B 1 57 ? -7.883 10.734 8.43 1 96.44 57 HIS B CA 1
ATOM 1562 C C . HIS B 1 57 ? -8.609 9.609 9.172 1 96.44 57 HIS B C 1
ATOM 1564 O O . HIS B 1 57 ? -9.508 9.867 9.977 1 96.44 57 HIS B O 1
ATOM 1570 N N . ALA B 1 58 ? -8.219 8.422 8.93 1 98.06 58 ALA B N 1
ATOM 1571 C CA . ALA B 1 58 ? -8.727 7.27 9.664 1 98.06 58 ALA B CA 1
ATOM 1572 C C . ALA B 1 58 ? -7.695 6.141 9.688 1 98.06 58 ALA B C 1
ATOM 1574 O O . ALA B 1 58 ? -6.844 6.047 8.805 1 98.06 58 ALA B O 1
ATOM 1575 N N . THR B 1 59 ? -7.754 5.328 10.703 1 98.25 59 THR B N 1
ATOM 1576 C CA . THR B 1 59 ? -6.879 4.168 10.852 1 98.25 59 THR B CA 1
ATOM 1577 C C . THR B 1 59 ? -7.691 2.914 11.164 1 98.25 59 THR B C 1
ATOM 1579 O O . THR B 1 59 ? -8.508 2.912 12.094 1 98.25 59 THR B O 1
ATOM 1582 N N . LEU B 1 60 ? -7.465 1.934 10.367 1 98.44 60 LEU B N 1
ATOM 1583 C CA . LEU B 1 60 ? -8.008 0.605 10.617 1 98.44 60 LEU B CA 1
ATOM 1584 C C . LEU B 1 60 ? -6.906 -0.369 11.023 1 98.44 60 LEU B C 1
ATOM 1586 O O . LEU B 1 60 ? -5.785 -0.284 10.523 1 98.44 60 LEU B O 1
ATOM 1590 N N . LYS B 1 61 ? -7.305 -1.285 11.867 1 98.25 61 LYS B N 1
ATOM 1591 C CA . LYS B 1 61 ? -6.461 -2.441 12.156 1 98.25 61 LYS B CA 1
ATOM 1592 C C . LYS B 1 61 ? -7.008 -3.699 11.484 1 98.25 61 LYS B C 1
ATOM 1594 O O . LYS B 1 61 ? -8.172 -4.055 11.672 1 98.25 61 LYS B O 1
ATOM 1599 N N . ILE B 1 62 ? -6.258 -4.316 10.703 1 97.12 62 ILE B N 1
ATOM 1600 C CA . ILE B 1 62 ? -6.574 -5.59 10.07 1 97.12 62 ILE B CA 1
ATOM 1601 C C . ILE B 1 62 ? -5.504 -6.621 10.422 1 97.12 62 ILE B C 1
ATOM 1603 O O . ILE B 1 62 ? -4.371 -6.539 9.945 1 97.12 62 ILE B O 1
ATOM 1607 N N . GLY B 1 63 ? -5.883 -7.629 11.234 1 95.81 63 GLY B N 1
ATOM 1608 C CA . GLY B 1 63 ? -4.859 -8.516 11.766 1 95.81 63 GLY B CA 1
ATOM 1609 C C . GLY B 1 63 ? -3.758 -7.785 12.508 1 95.81 63 GLY B C 1
ATOM 1610 O O . GLY B 1 63 ? -4.027 -7.031 13.438 1 95.81 63 GLY B O 1
ATOM 1611 N N . GLU B 1 64 ? -2.592 -7.902 11.969 1 95.81 64 GLU B N 1
ATOM 1612 C CA . GLU B 1 64 ? -1.438 -7.297 12.633 1 95.81 64 GLU B CA 1
ATOM 1613 C C . GLU B 1 64 ? -1.041 -5.988 11.961 1 95.81 64 GLU B C 1
ATOM 1615 O O . GLU B 1 64 ? -0.034 -5.379 12.32 1 95.81 64 GLU B O 1
ATOM 1620 N N . SER B 1 65 ? -1.775 -5.59 11.031 1 97.38 65 SER B N 1
ATOM 1621 C CA . SER B 1 65 ? -1.386 -4.438 10.227 1 97.38 65 SER B CA 1
ATOM 1622 C C . SER B 1 65 ? -2.363 -3.279 10.406 1 97.38 65 SER B C 1
ATOM 1624 O O . SER B 1 65 ? -3.553 -3.496 10.648 1 97.38 65 SER B O 1
ATOM 1626 N N . ASP B 1 66 ? -1.815 -2.129 10.258 1 97.62 66 ASP B N 1
ATOM 1627 C CA . ASP B 1 66 ? -2.645 -0.933 10.148 1 97.62 66 ASP B CA 1
ATOM 1628 C C . ASP B 1 66 ? -2.848 -0.542 8.68 1 97.62 66 ASP B C 1
ATOM 1630 O O . ASP B 1 66 ? -1.976 -0.781 7.844 1 97.62 66 ASP B O 1
ATOM 1634 N N . VAL B 1 67 ? -3.963 0.039 8.445 1 98.38 67 VAL B N 1
ATOM 1635 C CA . VAL B 1 67 ? -4.273 0.715 7.191 1 98.38 67 VAL B CA 1
ATOM 1636 C C . VAL B 1 67 ? -4.863 2.094 7.48 1 98.38 67 VAL B C 1
ATOM 1638 O O . VAL B 1 67 ? -5.707 2.24 8.367 1 98.38 67 VAL B O 1
ATOM 1641 N N . MET B 1 68 ? -4.457 3.014 6.703 1 98.38 68 MET B N 1
ATOM 1642 C CA . MET B 1 68 ? -4.926 4.379 6.926 1 98.38 68 MET B CA 1
ATOM 1643 C C . MET B 1 68 ? -5.66 4.91 5.699 1 98.38 68 MET B C 1
ATOM 1645 O O . MET B 1 68 ? -5.477 4.398 4.594 1 98.38 68 MET B O 1
ATOM 1649 N N . PHE B 1 69 ? -6.504 5.953 5.973 1 98 69 PHE B N 1
ATOM 1650 C CA . PHE B 1 69 ? -7.387 6.453 4.926 1 98 69 PHE B CA 1
ATOM 1651 C C . PHE B 1 69 ? -7.477 7.973 4.973 1 98 69 PHE B C 1
ATOM 1653 O O . PHE B 1 69 ? -7.348 8.578 6.043 1 98 69 PHE B O 1
ATOM 1660 N N . SER B 1 70 ? -7.812 8.484 3.871 1 97 70 SER B N 1
ATOM 1661 C CA . SER B 1 70 ? -8.344 9.836 3.773 1 97 70 SER B CA 1
ATOM 1662 C C . SER B 1 70 ? -9.148 10.023 2.488 1 97 70 SER B C 1
ATOM 1664 O O . SER B 1 70 ? -9.117 9.164 1.602 1 97 70 SER B O 1
ATOM 1666 N N . ASP B 1 71 ? -9.93 11.078 2.438 1 96.94 71 ASP B N 1
ATOM 1667 C CA . ASP B 1 71 ? -10.578 11.539 1.214 1 96.94 71 ASP B CA 1
ATOM 1668 C C . ASP B 1 71 ? -9.836 12.727 0.607 1 96.94 71 ASP B C 1
ATOM 1670 O O . ASP B 1 71 ? -9.32 13.578 1.333 1 96.94 71 ASP B O 1
ATOM 1674 N N . THR B 1 72 ? -9.875 12.734 -0.663 1 94.19 72 THR B N 1
ATOM 1675 C CA . THR B 1 72 ? -9.391 13.93 -1.343 1 94.19 72 THR B CA 1
ATOM 1676 C C . THR B 1 72 ? -10.32 15.117 -1.082 1 94.19 72 THR B C 1
ATOM 1678 O O . THR B 1 72 ? -11.508 14.93 -0.802 1 94.19 72 THR B O 1
ATOM 1681 N N . PHE B 1 73 ? -9.633 16.297 -1.147 1 88.38 73 PHE B N 1
ATOM 1682 C CA . PHE B 1 73 ? -10.5 17.469 -1.231 1 88.38 73 PHE B CA 1
ATOM 1683 C C . PHE B 1 73 ? -11.258 17.484 -2.553 1 88.38 73 PHE B C 1
ATOM 1685 O O . PHE B 1 73 ? -10.789 16.938 -3.553 1 88.38 73 PHE B O 1
ATOM 1692 N N . PRO B 1 74 ? -12.398 18.125 -2.512 1 84.69 74 PRO B N 1
ATOM 1693 C CA . PRO B 1 74 ? -13.148 18.203 -3.771 1 84.69 74 PRO B CA 1
ATOM 1694 C C . PRO B 1 74 ? -12.344 18.859 -4.895 1 84.69 74 PRO B C 1
ATOM 1696 O O . PRO B 1 74 ? -11.703 19.891 -4.68 1 84.69 74 PRO B O 1
ATOM 1699 N N . GLY B 1 75 ? -12.305 18.172 -6.062 1 82.44 75 GLY B N 1
ATOM 1700 C CA . GLY B 1 75 ? -11.617 18.734 -7.211 1 82.44 75 GLY B CA 1
ATOM 1701 C C . GLY B 1 75 ? -10.195 18.234 -7.359 1 82.44 75 GLY B C 1
ATOM 1702 O O . GLY B 1 75 ? -9.578 18.391 -8.414 1 82.44 75 GLY B O 1
ATOM 1703 N N . GLN B 1 76 ? -9.594 17.672 -6.371 1 86.19 76 GLN B N 1
ATOM 1704 C CA . GLN B 1 76 ? -8.25 17.109 -6.465 1 86.19 76 GLN B CA 1
ATOM 1705 C C . GLN B 1 76 ? -8.242 15.828 -7.293 1 86.19 76 GLN B C 1
ATOM 1707 O O . GLN B 1 76 ? -9.18 15.039 -7.223 1 86.19 76 GLN B O 1
ATOM 1712 N N . PRO B 1 77 ? -7.188 15.688 -7.934 1 84.5 77 PRO B N 1
ATOM 1713 C CA . PRO B 1 77 ? -7.105 14.484 -8.758 1 84.5 77 PRO B CA 1
ATOM 1714 C C . PRO B 1 77 ? -7.082 13.203 -7.934 1 84.5 77 PRO B C 1
ATOM 1716 O O . PRO B 1 77 ? -6.508 13.172 -6.84 1 84.5 77 PRO B O 1
ATOM 1719 N N . HIS B 1 78 ? -7.773 12.242 -8.383 1 90.12 78 HIS B N 1
ATOM 1720 C CA . HIS B 1 78 ? -7.82 10.883 -7.855 1 90.12 78 HIS B CA 1
ATOM 1721 C C . HIS B 1 78 ? -7.758 9.859 -8.977 1 90.12 78 HIS B C 1
ATOM 1723 O O . HIS B 1 78 ? -8.727 9.688 -9.719 1 90.12 78 HIS B O 1
ATOM 1729 N N . VAL B 1 79 ? -6.645 9.203 -9.086 1 91.38 79 VAL B N 1
ATOM 1730 C CA . VAL B 1 79 ? -6.426 8.258 -10.172 1 91.38 79 VAL B CA 1
ATOM 1731 C C . VAL B 1 79 ? -6.234 6.852 -9.602 1 91.38 79 VAL B C 1
ATOM 1733 O O . VAL B 1 79 ? -5.316 6.613 -8.812 1 91.38 79 VAL B O 1
ATOM 1736 N N . ILE B 1 80 ? -7.105 5.969 -10.008 1 92.62 80 ILE B N 1
ATOM 1737 C CA . ILE B 1 80 ? -6.957 4.559 -9.664 1 92.62 80 ILE B CA 1
ATOM 1738 C C . ILE B 1 80 ? -5.879 3.924 -10.539 1 92.62 80 ILE B C 1
ATOM 1740 O O . ILE B 1 80 ? -5.914 4.047 -11.766 1 92.62 80 ILE B O 1
ATOM 1744 N N . GLY B 1 81 ? -4.938 3.312 -9.867 1 92.88 81 GLY B N 1
ATOM 1745 C CA . GLY B 1 81 ? -3.836 2.709 -10.602 1 92.88 81 GLY B CA 1
ATOM 1746 C C . GLY B 1 81 ? -3.609 1.251 -10.242 1 92.88 81 GLY B C 1
ATOM 1747 O O . GLY B 1 81 ? -4.348 0.682 -9.438 1 92.88 81 GLY B O 1
ATOM 1748 N N . THR B 1 82 ? -2.561 0.666 -10.891 1 92.5 82 THR B N 1
ATOM 1749 C CA . THR B 1 82 ? -2.283 -0.754 -10.703 1 92.5 82 THR B CA 1
ATOM 1750 C C . THR B 1 82 ? -0.877 -0.962 -10.148 1 92.5 82 THR B C 1
ATOM 1752 O O . THR B 1 82 ? -0.449 -2.1 -9.938 1 92.5 82 THR B O 1
ATOM 1755 N N . GLN B 1 83 ? -0.228 0.054 -9.867 1 95.56 83 GLN B N 1
ATOM 1756 C CA . GLN B 1 83 ? 1.177 -0.068 -9.492 1 95.56 83 GLN B CA 1
ATOM 1757 C C . GLN B 1 83 ? 1.324 -0.471 -8.023 1 95.56 83 GLN B C 1
ATOM 1759 O O . GLN B 1 83 ? 2.096 -1.375 -7.699 1 95.56 83 GLN B O 1
ATOM 1764 N N . VAL B 1 84 ? 0.646 0.254 -7.168 1 96.62 84 VAL B N 1
ATOM 1765 C CA . VAL B 1 84 ? 0.706 -0.081 -5.75 1 96.62 84 VAL B CA 1
ATOM 1766 C C . VAL B 1 84 ? -0.55 -0.851 -5.348 1 96.62 84 VAL B C 1
ATOM 1768 O O . VAL B 1 84 ? -1.666 -0.343 -5.477 1 96.62 84 VAL B O 1
ATOM 1771 N N . THR B 1 85 ? -0.361 -2.064 -4.906 1 97.88 85 THR B N 1
ATOM 1772 C CA . THR B 1 85 ? -1.44 -2.949 -4.484 1 97.88 85 THR B CA 1
ATOM 1773 C C . THR B 1 85 ? -1.187 -3.48 -3.076 1 97.88 85 THR B C 1
ATOM 1775 O O . THR B 1 85 ? -0.204 -3.104 -2.432 1 97.88 85 THR B O 1
ATOM 1778 N N . ILE B 1 86 ? -2.109 -4.242 -2.555 1 98.25 86 ILE B N 1
ATOM 1779 C CA . ILE B 1 86 ? -1.978 -4.77 -1.201 1 98.25 86 ILE B CA 1
ATOM 1780 C C . ILE B 1 86 ? -2.002 -6.293 -1.235 1 98.25 86 ILE B C 1
ATOM 1782 O O . ILE B 1 86 ? -2.92 -6.895 -1.802 1 98.25 86 ILE B O 1
ATOM 1786 N N . CYS B 1 87 ? -1.024 -6.867 -0.702 1 97.81 87 CYS B N 1
ATOM 1787 C CA . CYS B 1 87 ? -1.025 -8.305 -0.451 1 97.81 87 CYS B CA 1
ATOM 1788 C C . CYS B 1 87 ? -1.574 -8.617 0.936 1 97.81 87 CYS B C 1
ATOM 1790 O O . CYS B 1 87 ? -1.183 -7.98 1.919 1 97.81 87 CYS B O 1
ATOM 1792 N N . LEU B 1 88 ? -2.451 -9.484 0.934 1 97.69 88 LEU B N 1
ATOM 1793 C CA . LEU B 1 88 ? -3.039 -9.969 2.178 1 97.69 88 LEU B CA 1
ATOM 1794 C C . LEU B 1 88 ? -2.574 -11.391 2.48 1 97.69 88 LEU B C 1
ATOM 1796 O O . LEU B 1 88 ? -2.988 -12.336 1.811 1 97.69 88 LEU B O 1
ATOM 1800 N N . ARG B 1 89 ? -1.695 -11.477 3.438 1 96.81 89 ARG B N 1
ATOM 1801 C CA . ARG B 1 89 ? -1.265 -12.789 3.922 1 96.81 89 ARG B CA 1
ATOM 1802 C C . ARG B 1 89 ? -2.213 -13.312 4.996 1 96.81 89 ARG B C 1
ATOM 1804 O O . ARG B 1 89 ? -2.396 -12.68 6.035 1 96.81 89 ARG B O 1
ATOM 1811 N N . VAL B 1 90 ? -2.746 -14.43 4.738 1 95.62 90 VAL B N 1
ATOM 1812 C CA . VAL B 1 90 ? -3.75 -15.008 5.629 1 95.62 90 VAL B CA 1
ATOM 1813 C C . VAL B 1 90 ? -3.281 -16.375 6.125 1 95.62 90 VAL B C 1
ATOM 1815 O O . VAL B 1 90 ? -2.508 -17.047 5.445 1 95.62 90 VAL B O 1
ATOM 1818 N N . GLY B 1 91 ? -3.732 -16.844 7.309 1 91.06 91 GLY B N 1
ATOM 1819 C CA . GLY B 1 91 ? -3.186 -18 7.996 1 91.06 91 GLY B CA 1
ATOM 1820 C C . GLY B 1 91 ? -3.656 -19.328 7.414 1 91.06 91 GLY B C 1
ATOM 1821 O O . GLY B 1 91 ? -2.994 -20.359 7.574 1 91.06 91 GLY B O 1
ATOM 1822 N N . ASP B 1 92 ? -4.859 -19.312 6.895 1 90.94 92 ASP B N 1
ATOM 1823 C CA . ASP B 1 92 ? -5.355 -20.594 6.379 1 90.94 92 ASP B CA 1
ATOM 1824 C C . ASP B 1 92 ? -6.309 -20.375 5.207 1 90.94 92 ASP B C 1
ATOM 1826 O O . ASP B 1 92 ? -6.754 -19.25 4.961 1 90.94 92 ASP B O 1
ATOM 1830 N N . LYS B 1 93 ? -6.562 -21.484 4.57 1 94 93 LYS B N 1
ATOM 1831 C CA . LYS B 1 93 ? -7.34 -21.469 3.338 1 94 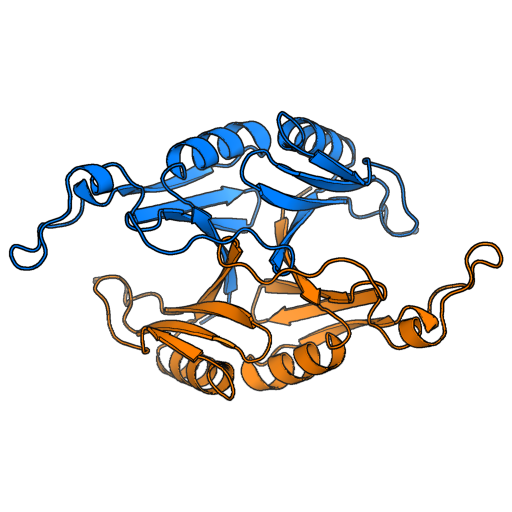93 LYS B CA 1
ATOM 1832 C C . LYS B 1 93 ? -8.766 -20.984 3.598 1 94 93 LYS B C 1
ATOM 1834 O O . LYS B 1 93 ? -9.367 -20.312 2.76 1 94 93 LYS B O 1
ATOM 1839 N N . GLU B 1 94 ? -9.336 -21.406 4.699 1 94.56 94 GLU B N 1
ATOM 1840 C CA . GLU B 1 94 ? -10.703 -21.016 5.023 1 94.56 94 GLU B CA 1
ATOM 1841 C C . GLU B 1 94 ? -10.836 -19.5 5.141 1 94.56 94 GLU B C 1
ATOM 1843 O O . GLU B 1 94 ? -11.758 -18.906 4.566 1 94.56 94 GLU B O 1
ATOM 1848 N N . GLN B 1 95 ? -9.992 -18.922 5.82 1 95 95 GLN B N 1
ATOM 1849 C CA . GLN B 1 95 ? -10.023 -17.469 5.988 1 95 95 GLN B CA 1
ATOM 1850 C C . GLN B 1 95 ? -9.727 -16.75 4.672 1 95 95 GLN B C 1
ATOM 1852 O O . GLN B 1 95 ? -10.328 -15.727 4.367 1 95 95 GLN B O 1
ATOM 1857 N N . ALA B 1 96 ? -8.773 -17.25 3.934 1 96.88 96 ALA B N 1
ATOM 1858 C CA . ALA B 1 96 ? -8.484 -16.688 2.617 1 96.88 96 ALA B CA 1
ATOM 1859 C C . ALA B 1 96 ? -9.727 -16.672 1.739 1 96.88 96 ALA B C 1
ATOM 1861 O O . ALA B 1 96 ? -10.016 -15.672 1.072 1 96.88 96 ALA B O 1
ATOM 1862 N N . THR B 1 97 ? -10.406 -17.766 1.798 1 97.19 97 THR B N 1
ATOM 1863 C CA . THR B 1 97 ? -11.625 -17.891 0.997 1 97.19 97 THR B CA 1
ATOM 1864 C C . THR B 1 97 ? -12.672 -16.875 1.442 1 97.19 97 THR B C 1
ATOM 1866 O O . THR B 1 97 ? -13.305 -16.219 0.61 1 97.19 97 THR B O 1
ATOM 1869 N N . ARG B 1 98 ? -12.844 -16.734 2.691 1 97.12 98 ARG B N 1
ATOM 1870 C CA . ARG B 1 98 ? -13.805 -15.773 3.223 1 97.12 98 ARG B CA 1
ATOM 1871 C C . ARG B 1 98 ? -13.461 -14.352 2.785 1 97.12 98 ARG B C 1
ATOM 1873 O O . ARG B 1 98 ? -14.336 -13.617 2.324 1 97.12 98 ARG B O 1
ATOM 1880 N N . TYR B 1 99 ? -12.25 -13.984 2.996 1 97.94 99 TYR B N 1
ATOM 1881 C CA . TYR B 1 99 ? -11.812 -12.641 2.635 1 97.94 99 TYR B CA 1
ATOM 1882 C C . TYR B 1 99 ? -11.953 -12.406 1.137 1 97.94 99 TYR B C 1
ATOM 1884 O O . TYR B 1 99 ? -12.43 -11.352 0.709 1 97.94 99 TYR B O 1
ATOM 1892 N N . PHE B 1 100 ? -11.523 -13.367 0.361 1 98.56 100 PHE B N 1
ATOM 1893 C CA . PHE B 1 100 ? -11.609 -13.25 -1.09 1 98.56 100 PHE B CA 1
ATOM 1894 C C . PHE B 1 100 ? -13.047 -13.055 -1.536 1 98.56 100 PHE B C 1
ATOM 1896 O O . PHE B 1 100 ? -13.344 -12.156 -2.324 1 98.56 100 PHE B O 1
ATOM 1903 N N . ASN B 1 101 ? -13.922 -13.828 -1.014 1 98.38 101 ASN B N 1
ATOM 1904 C CA . ASN B 1 101 ? -15.336 -13.75 -1.366 1 98.38 101 ASN B CA 1
ATOM 1905 C C . ASN B 1 101 ? -15.945 -12.406 -0.961 1 98.38 101 ASN B C 1
ATOM 1907 O O . ASN B 1 101 ? -16.781 -11.859 -1.676 1 98.38 101 ASN B O 1
ATOM 1911 N N . ALA B 1 102 ? -15.586 -11.984 0.095 1 98.38 102 ALA B N 1
ATOM 1912 C CA . ALA B 1 102 ? -16.094 -10.695 0.557 1 98.38 102 ALA B CA 1
ATOM 1913 C C . ALA B 1 102 ? -15.594 -9.562 -0.333 1 98.38 102 ALA B C 1
ATOM 1915 O O . ALA B 1 102 ? -16.359 -8.688 -0.724 1 98.38 102 ALA B O 1
ATOM 1916 N N . LEU B 1 103 ? -14.312 -9.578 -0.621 1 98.38 103 LEU B N 1
ATOM 1917 C CA . LEU B 1 103 ? -13.688 -8.5 -1.376 1 98.38 103 LEU B CA 1
ATOM 1918 C C . LEU B 1 103 ? -14.188 -8.484 -2.816 1 98.38 103 LEU B C 1
ATOM 1920 O O . LEU B 1 103 ? -14.227 -7.426 -3.453 1 98.38 103 LEU B O 1
ATOM 1924 N N . GLN B 1 104 ? -14.539 -9.633 -3.342 1 98 104 GLN B N 1
ATOM 1925 C CA . GLN B 1 104 ? -14.93 -9.672 -4.746 1 98 104 GLN B CA 1
ATOM 1926 C C . GLN B 1 104 ? -16.344 -9.156 -4.941 1 98 104 GLN B C 1
ATOM 1928 O O . GLN B 1 104 ? -16.781 -8.898 -6.066 1 98 104 GLN B O 1
ATOM 1933 N N . ASP B 1 105 ? -17.094 -9.031 -3.83 1 97.25 105 ASP B N 1
ATOM 1934 C CA . ASP B 1 105 ? -18.453 -8.508 -3.922 1 97.25 105 ASP B CA 1
ATOM 1935 C C . ASP B 1 105 ? -18.453 -7.098 -4.516 1 97.25 105 ASP B C 1
ATOM 1937 O O . ASP B 1 105 ? -17.984 -6.152 -3.887 1 97.25 105 ASP B O 1
ATOM 1941 N N . GLY B 1 106 ? -19.062 -6.988 -5.648 1 97.5 106 GLY B N 1
ATOM 1942 C CA . GLY B 1 106 ? -19.062 -5.711 -6.34 1 97.5 106 GLY B CA 1
ATOM 1943 C C . GLY B 1 106 ? -17.734 -5.379 -6.988 1 97.5 106 GLY B C 1
ATOM 1944 O O . GLY B 1 106 ? -17.547 -4.285 -7.523 1 97.5 106 GLY B O 1
ATOM 1945 N N . GLY B 1 107 ? -16.797 -6.309 -6.852 1 97.81 107 GLY B N 1
ATOM 1946 C CA . GLY B 1 107 ? -15.477 -6.109 -7.406 1 97.81 107 GLY B CA 1
ATOM 1947 C C . GLY B 1 107 ? -15.227 -6.926 -8.664 1 97.81 107 GLY B C 1
ATOM 1948 O O . GLY B 1 107 ? -16.172 -7.336 -9.344 1 97.81 107 GLY B O 1
ATOM 1949 N N . THR B 1 108 ? -13.977 -6.996 -9.078 1 97.88 108 THR B N 1
ATOM 1950 C CA . THR B 1 108 ? -13.555 -7.742 -10.258 1 97.88 108 THR B CA 1
ATOM 1951 C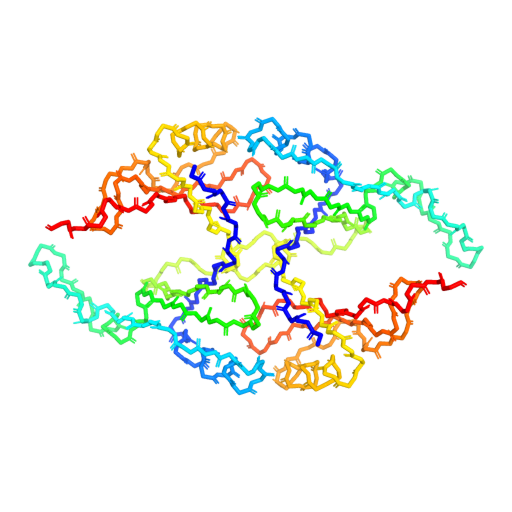 C . THR B 1 108 ? -12.461 -8.742 -9.898 1 97.88 108 THR B C 1
ATOM 1953 O O . THR B 1 108 ? -11.453 -8.367 -9.289 1 97.88 108 THR B O 1
ATOM 1956 N N . VAL B 1 109 ? -12.695 -10.008 -10.312 1 98.06 109 VAL B N 1
ATOM 1957 C CA . VAL B 1 109 ? -11.703 -11.047 -10.062 1 98.06 109 VAL B CA 1
ATOM 1958 C C . VAL B 1 109 ? -10.672 -11.055 -11.188 1 98.06 109 VAL B C 1
ATOM 1960 O O . VAL B 1 109 ? -11.016 -11.242 -12.359 1 98.06 109 VAL B O 1
ATOM 1963 N N . ASN B 1 110 ? -9.461 -10.82 -10.891 1 96.75 110 ASN B N 1
ATOM 1964 C CA . ASN B 1 110 ? -8.375 -10.93 -11.859 1 96.75 110 ASN B CA 1
ATOM 1965 C C . ASN B 1 110 ? -7.82 -12.352 -11.922 1 96.75 110 ASN B C 1
ATOM 1967 O O . ASN B 1 110 ? -7.465 -12.836 -12.992 1 96.75 110 ASN B O 1
ATOM 1971 N N . MET B 1 111 ? -7.668 -12.945 -10.805 1 96.31 111 MET B N 1
ATOM 1972 C CA . MET B 1 111 ? -7.258 -14.336 -10.656 1 96.31 111 MET B CA 1
ATOM 1973 C C . MET B 1 111 ? -8.078 -15.031 -9.578 1 96.31 111 MET B C 1
ATOM 1975 O O . MET B 1 111 ? -8.016 -14.656 -8.406 1 96.31 111 MET B O 1
ATOM 1979 N N . PRO B 1 112 ? -8.805 -16.031 -10.016 1 98.06 112 PRO B N 1
ATOM 1980 C CA . PRO B 1 112 ? -9.586 -16.734 -8.992 1 98.06 112 PRO B CA 1
ATOM 1981 C C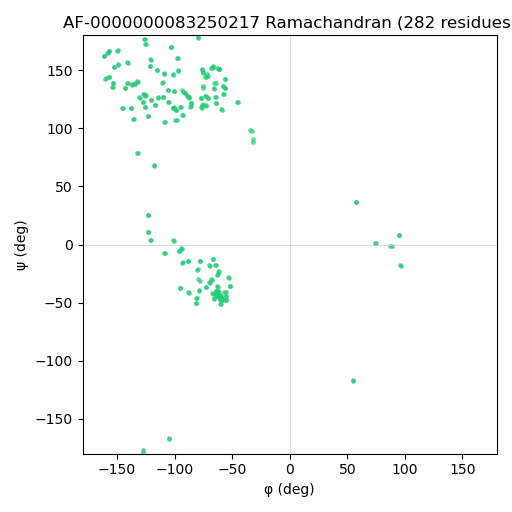 . PRO B 1 112 ? -8.719 -17.375 -7.922 1 98.06 112 PRO B C 1
ATOM 1983 O O . PRO B 1 112 ? -7.578 -17.766 -8.195 1 98.06 112 PRO B O 1
ATOM 1986 N N . LEU B 1 113 ? -9.305 -17.484 -6.723 1 97.69 113 LEU B N 1
ATOM 1987 C CA . LEU B 1 113 ? -8.594 -18.141 -5.629 1 97.69 113 LEU B CA 1
ATOM 1988 C C . LEU B 1 113 ? -8.344 -19.609 -5.945 1 97.69 113 LEU B C 1
ATOM 1990 O O . LEU B 1 113 ? -9.289 -20.375 -6.188 1 97.69 113 LEU B O 1
ATOM 1994 N N . GLN B 1 114 ? -7.094 -19.969 -5.934 1 97 114 GLN B N 1
ATOM 1995 C CA . GLN B 1 114 ? -6.707 -21.328 -6.305 1 97 114 GLN B CA 1
ATOM 1996 C C . GLN B 1 114 ? -5.355 -21.688 -5.699 1 97 114 GLN B C 1
ATOM 1998 O O . GLN B 1 114 ? -4.625 -20.812 -5.215 1 97 114 GLN B O 1
ATOM 2003 N N . GLU B 1 115 ? -5.047 -23 -5.754 1 94.5 115 GLU B N 1
ATOM 2004 C CA . GLU B 1 115 ? -3.729 -23.453 -5.316 1 94.5 115 GLU B CA 1
ATOM 2005 C C . GLU B 1 115 ? -2.658 -23.125 -6.352 1 94.5 115 GLU B C 1
ATOM 2007 O O . GLU B 1 115 ? -2.885 -23.266 -7.555 1 94.5 115 GLU B O 1
ATOM 2012 N N . THR B 1 116 ? -1.586 -22.625 -5.891 1 90.81 116 THR B N 1
ATOM 2013 C CA . THR B 1 116 ? -0.407 -22.406 -6.719 1 90.81 116 THR B CA 1
ATOM 2014 C C . THR B 1 116 ? 0.816 -23.094 -6.125 1 90.81 116 THR B C 1
ATOM 2016 O O . THR B 1 116 ? 0.735 -23.688 -5.051 1 90.81 116 THR B O 1
ATOM 2019 N N . PHE B 1 117 ? 1.85 -23.078 -6.855 1 83.88 117 PHE B N 1
ATOM 2020 C CA . PHE B 1 117 ? 3.07 -23.734 -6.406 1 83.88 117 PHE B CA 1
ATOM 2021 C C . PHE B 1 117 ? 3.586 -23.094 -5.121 1 83.88 117 PHE B C 1
ATOM 2023 O O . PHE B 1 117 ? 4.277 -23.734 -4.332 1 83.88 117 PHE B O 1
ATOM 2030 N N . PHE B 1 118 ? 3.211 -21.828 -4.855 1 86 118 PHE B N 1
ATOM 2031 C CA . PHE B 1 118 ? 3.789 -21.141 -3.709 1 86 118 PHE B CA 1
ATOM 2032 C C . PHE B 1 118 ? 2.75 -20.969 -2.605 1 86 118 PHE B C 1
ATOM 2034 O O . PHE B 1 118 ? 3.088 -20.578 -1.485 1 86 118 PHE B O 1
ATOM 2041 N N . SER B 1 119 ? 1.551 -21.281 -2.857 1 92.81 119 SER B N 1
ATOM 2042 C CA . SER B 1 119 ? 0.5 -21.031 -1.875 1 92.81 119 SER B CA 1
ATOM 2043 C C . SER B 1 119 ? -0.668 -22 -2.064 1 92.81 119 SER B C 1
ATOM 2045 O O . SER B 1 119 ? -1.158 -22.172 -3.182 1 92.81 119 SER B O 1
ATOM 2047 N N . PRO B 1 120 ? -1.188 -22.562 -1.01 1 94.06 120 PRO B N 1
ATOM 2048 C CA . PRO B 1 120 ? -2.398 -23.391 -1.1 1 94.06 120 PRO B CA 1
ATOM 2049 C C . PRO B 1 120 ? -3.613 -22.594 -1.582 1 94.06 120 PRO B C 1
ATOM 2051 O O . PRO B 1 120 ? -4.562 -23.188 -2.109 1 94.06 120 PRO B O 1
ATOM 2054 N N . ALA B 1 121 ? -3.631 -21.406 -1.375 1 95.88 121 ALA B N 1
ATOM 2055 C CA . ALA B 1 121 ? -4.703 -20.516 -1.812 1 95.88 121 ALA B CA 1
ATOM 2056 C C . ALA B 1 121 ? -4.156 -19.141 -2.203 1 95.88 121 ALA B C 1
ATOM 2058 O O . ALA B 1 121 ? -3.621 -18.422 -1.361 1 95.88 121 ALA B O 1
ATOM 2059 N N . TYR B 1 122 ? -4.336 -18.828 -3.406 1 97.19 122 TYR B N 1
ATOM 2060 C CA . TYR B 1 122 ? -3.861 -17.562 -3.938 1 97.19 122 TYR B CA 1
ATOM 2061 C C . TYR B 1 122 ? -4.84 -16.984 -4.961 1 97.19 122 TYR B C 1
ATOM 2063 O O . TYR B 1 122 ? -5.355 -17.719 -5.809 1 97.19 122 TYR B O 1
ATOM 2071 N N . GLY B 1 123 ? -5.145 -15.695 -4.891 1 97.88 123 GLY B N 1
ATOM 2072 C CA . GLY B 1 123 ? -6.012 -15.008 -5.832 1 97.88 123 GLY B CA 1
ATOM 2073 C C . GLY B 1 123 ? -5.844 -13.5 -5.805 1 97.88 123 GLY B C 1
ATOM 2074 O O . GLY B 1 123 ? -5.215 -12.953 -4.895 1 97.88 123 GLY B O 1
ATOM 2075 N N . ILE B 1 124 ? -6.316 -12.898 -6.875 1 98 124 ILE B N 1
ATOM 2076 C CA . ILE B 1 124 ? -6.234 -11.445 -7 1 98 124 ILE B CA 1
ATOM 2077 C C . ILE B 1 124 ? -7.621 -10.875 -7.297 1 98 124 ILE B C 1
ATOM 2079 O O . ILE B 1 124 ? -8.305 -11.336 -8.219 1 98 124 ILE B O 1
ATOM 2083 N N . VAL B 1 125 ? -7.98 -9.922 -6.562 1 98.25 125 VAL B N 1
ATOM 2084 C CA . VAL B 1 125 ? -9.281 -9.281 -6.75 1 98.25 125 VAL B CA 1
ATOM 2085 C C . VAL B 1 125 ? -9.125 -7.77 -6.648 1 98.25 125 VAL B C 1
ATOM 2087 O O . VAL B 1 125 ? -8.344 -7.27 -5.84 1 98.25 125 VAL B O 1
ATOM 2090 N N . VAL B 1 126 ? -9.773 -7.008 -7.5 1 98 126 VAL B N 1
ATOM 2091 C CA . VAL B 1 126 ? -9.984 -5.57 -7.352 1 98 126 VAL B CA 1
ATOM 2092 C C . VAL B 1 126 ? -11.344 -5.312 -6.719 1 98 126 VAL B C 1
ATOM 2094 O O . VAL B 1 126 ? -12.383 -5.672 -7.285 1 98 126 VAL B O 1
ATOM 2097 N N . ASP B 1 127 ? -11.391 -4.703 -5.57 1 98.25 127 ASP B N 1
ATOM 2098 C CA . ASP B 1 127 ? -12.672 -4.543 -4.891 1 98.25 127 ASP B CA 1
ATOM 2099 C C . ASP B 1 127 ? -13.469 -3.383 -5.48 1 98.25 127 ASP B C 1
ATOM 2101 O O . ASP B 1 127 ? -13.023 -2.74 -6.434 1 98.25 127 ASP B O 1
ATOM 2105 N N . LYS B 1 128 ? -14.656 -3.158 -4.996 1 98.06 128 LYS B N 1
ATOM 2106 C CA . LYS B 1 128 ? -15.586 -2.193 -5.578 1 98.06 128 LYS B CA 1
ATOM 2107 C C . LYS B 1 128 ? -15.062 -0.768 -5.434 1 98.06 128 LYS B C 1
ATOM 2109 O O . LYS B 1 128 ? -15.594 0.159 -6.051 1 98.06 128 LYS B O 1
ATOM 2114 N N . PHE B 1 129 ? -14.023 -0.53 -4.629 1 98 129 PHE B N 1
ATOM 2115 C CA . PHE B 1 129 ? -13.438 0.795 -4.453 1 98 129 PHE B CA 1
ATOM 2116 C C . PHE B 1 129 ? -12.227 0.978 -5.355 1 98 129 PHE B C 1
ATOM 2118 O O . PHE B 1 129 ? -11.609 2.045 -5.363 1 98 129 PHE B O 1
ATOM 2125 N N . GLY B 1 130 ? -11.844 -0.092 -6.043 1 97.12 130 GLY B N 1
ATOM 2126 C CA . GLY B 1 130 ? -10.734 -0.007 -6.977 1 97.12 130 GLY B CA 1
ATOM 2127 C C . GLY B 1 130 ? -9.406 -0.42 -6.367 1 97.12 130 GLY B C 1
ATOM 2128 O O . GLY B 1 130 ? -8.352 -0.249 -6.984 1 97.12 130 GLY B O 1
ATOM 2129 N N . VAL B 1 131 ? -9.352 -0.931 -5.215 1 97.81 131 VAL B N 1
ATOM 2130 C CA . VAL B 1 131 ? -8.125 -1.379 -4.555 1 97.81 131 VAL B CA 1
ATOM 2131 C C . VAL B 1 131 ? -7.844 -2.836 -4.922 1 97.81 131 VAL B C 1
ATOM 2133 O O . VAL B 1 131 ? -8.719 -3.693 -4.793 1 97.81 131 VAL B O 1
ATOM 2136 N N . THR B 1 132 ? -6.676 -3.082 -5.379 1 98 132 THR B N 1
ATOM 2137 C CA . THR B 1 132 ? -6.281 -4.441 -5.734 1 98 132 THR B CA 1
ATOM 2138 C C . THR B 1 132 ? -5.715 -5.176 -4.52 1 98 132 THR B C 1
ATOM 2140 O O . THR B 1 132 ? -4.773 -4.699 -3.883 1 98 132 THR B O 1
ATOM 2143 N N . PHE B 1 133 ? -6.27 -6.328 -4.242 1 98.44 133 PHE B N 1
ATOM 2144 C CA . PHE B 1 133 ? -5.781 -7.223 -3.199 1 98.44 133 PHE B CA 1
ATOM 2145 C C . PHE B 1 133 ? -5.246 -8.516 -3.801 1 98.44 133 PHE B C 1
ATOM 2147 O O . PHE B 1 133 ? -5.898 -9.125 -4.652 1 98.44 133 PHE B O 1
ATOM 2154 N N . GLN B 1 134 ? -4.07 -8.844 -3.471 1 98 134 GLN B N 1
ATOM 2155 C CA . GLN B 1 134 ? -3.537 -10.188 -3.664 1 98 134 GLN B CA 1
ATOM 2156 C C . GLN B 1 134 ? -3.605 -10.992 -2.371 1 98 134 GLN B C 1
ATOM 2158 O O . GLN B 1 134 ? -2.936 -10.664 -1.391 1 98 134 GLN B O 1
ATOM 2163 N N . ILE B 1 135 ? -4.383 -12.047 -2.373 1 98.12 135 ILE B N 1
ATOM 2164 C CA . ILE B 1 135 ? -4.578 -12.844 -1.165 1 98.12 135 ILE B CA 1
ATOM 2165 C C . ILE B 1 135 ? -3.805 -14.156 -1.282 1 98.12 135 ILE B C 1
ATOM 2167 O O . ILE B 1 135 ? -3.854 -14.82 -2.318 1 98.12 135 ILE B O 1
ATOM 2171 N N . PHE B 1 136 ? -3.078 -14.477 -0.217 1 96.5 136 PHE B N 1
ATOM 2172 C CA . PHE B 1 136 ? -2.416 -15.773 -0.263 1 96.5 136 PHE B CA 1
ATOM 2173 C C . PHE B 1 136 ? -2.273 -16.359 1.137 1 96.5 136 PHE B C 1
ATOM 2175 O O . PHE B 1 136 ? -2.33 -15.625 2.129 1 96.5 136 PHE B O 1
ATOM 2182 N N . THR B 1 137 ? -2.18 -17.656 1.217 1 94.94 137 THR B N 1
ATOM 2183 C CA . THR B 1 137 ? -1.904 -18.391 2.445 1 94.94 137 THR B CA 1
ATOM 2184 C C . THR B 1 137 ? -0.511 -19.016 2.404 1 94.94 137 THR B C 1
ATOM 2186 O O . THR B 1 137 ? -0.045 -19.422 1.342 1 94.94 137 THR B O 1
ATOM 2189 N N . GLU B 1 138 ? 0.142 -18.953 3.555 1 82.75 138 GLU B N 1
ATOM 2190 C CA . GLU B 1 138 ? 1.446 -19.609 3.602 1 82.75 138 GLU B CA 1
ATOM 2191 C C . GLU B 1 138 ? 1.303 -21.125 3.58 1 82.75 138 GLU B C 1
ATOM 2193 O O . GLU B 1 138 ? 0.352 -21.672 4.145 1 82.75 138 GLU B O 1
ATOM 2198 N N . GLY B 1 139 ? 1.956 -21.75 2.674 1 70.62 139 GLY B N 1
ATOM 2199 C CA . GLY B 1 139 ? 1.934 -23.203 2.574 1 70.62 139 GLY B CA 1
ATOM 2200 C C . GLY B 1 139 ? 2.488 -23.891 3.807 1 70.62 139 GLY B C 1
ATOM 2201 O O . GLY B 1 139 ? 3.053 -23.234 4.688 1 70.62 139 GLY B O 1
ATOM 2202 N N . LYS B 1 140 ? 1.918 -25.281 4.109 1 56.47 140 LYS B N 1
ATOM 2203 C CA . LYS B 1 140 ? 2.566 -26.141 5.098 1 56.47 140 LYS B CA 1
ATOM 2204 C C . LYS B 1 140 ? 4.082 -26.141 4.914 1 56.47 140 LYS B C 1
ATOM 2206 O O . LYS B 1 140 ? 4.574 -26.094 3.785 1 56.47 140 LYS B O 1
ATOM 2211 N N . PRO B 1 141 ? 4.961 -25.75 5.977 1 48 141 PRO B N 1
ATOM 2212 C CA . PRO B 1 141 ? 6.379 -26.078 5.797 1 48 141 PRO B CA 1
ATOM 2213 C C . PRO B 1 141 ? 6.602 -27.375 5.02 1 48 141 PRO B C 1
ATOM 2215 O O . PRO B 1 141 ? 5.852 -28.328 5.191 1 48 141 PRO B O 1
ATOM 2218 N N . HIS B 1 142 ? 6.863 -27.25 3.686 1 37.78 142 HIS B N 1
ATOM 2219 C CA . HIS B 1 142 ? 7.219 -28.562 3.166 1 37.78 142 HIS B CA 1
ATOM 2220 C C . HIS B 1 142 ? 7.926 -29.406 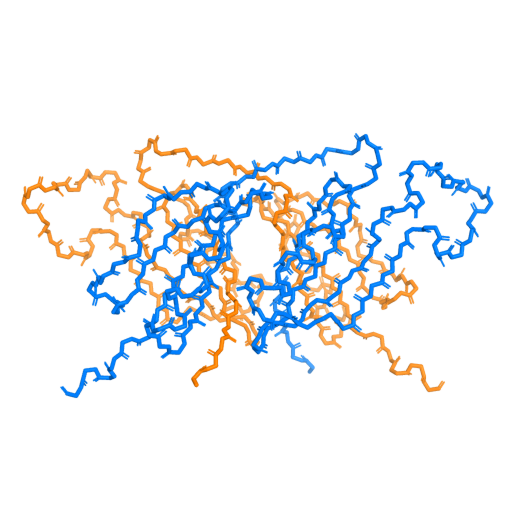4.227 1 37.78 142 HIS B C 1
ATOM 2222 O O . HIS B 1 142 ? 8.938 -28.984 4.785 1 37.78 142 HIS B O 1
ATOM 2228 N N . GLN B 1 143 ? 7.223 -30.156 5.062 1 31.94 143 GLN B N 1
ATOM 2229 C CA . GLN B 1 143 ? 7.941 -31.219 5.762 1 31.94 143 GLN B CA 1
ATOM 2230 C C . GLN B 1 143 ? 8.766 -32.062 4.789 1 31.94 143 GLN B C 1
ATOM 2232 O O . GLN B 1 143 ? 8.289 -32.406 3.701 1 31.94 143 GLN B O 1
#

pLDDT: mean 92.47, std 10.76, range [31.94, 98.69]

Radius of gyration: 19.37 Å; Cα contacts (8 Å, |Δi|>4): 686; chains: 2; bounding box: 40×63×53 Å

Organism: NCBI:txid582686

InterPro domains:
  IPR004360 Glyoxalase/fosfomycin resistance/dioxygenase domain [PF00903] (8-135)
  IPR028973 PhnB-like [cd06588] (5-136)
  IPR029068 Glyoxalase/Bleomycin resistance protein/Dihydroxybiphenyl dioxygenase [G3DSA:3.10.180.10] (9-143)
  IPR029068 Glyoxalase/Bleomycin resistance protein/Dihydroxybiphenyl dioxygenase [SSF54593] (1-137)

Nearest PDB structures (foldseek):
  1u6l-assembly1_B  TM=9.092E-01  e=1.480E-14  Pseudomonas aeruginosa PAO1
  3oms-assembly1_A-2  TM=8.512E-01  e=1.293E-12  Bacillus cereus ATCC 14579
  1u7i-assembly1_B  TM=8.162E-01  e=6.948E-13  Pseudomonas aeruginosa PAO1
  3l20-assembly1_B  TM=7.482E-01  e=4.981E-09  Staphylococcus aureus subsp. aureus USA300
  4qb5-assembly1_A  TM=6.842E-01  e=9.696E-06  Rhodoferax ferrireducens T118

Solvent-accessible surface area (backbone atoms only — not comparable to full-atom values): 14956 Å² total; per-residue (Å²): 112,72,32,39,66,30,50,30,39,46,30,82,65,48,35,65,59,48,53,55,49,39,33,68,38,58,64,30,43,82,75,45,75,40,35,45,57,74,45,83,83,43,89,90,56,71,73,52,77,85,40,29,79,24,32,56,38,32,34,32,35,34,68,79,23,58,38,33,37,21,27,50,59,85,89,54,90,78,38,82,36,59,22,53,32,37,29,36,40,25,49,38,59,70,58,43,49,50,36,50,56,44,42,36,58,79,32,44,74,79,36,72,75,35,68,50,98,78,16,67,27,31,30,29,30,28,25,65,87,56,53,42,38,38,40,33,17,69,50,75,73,84,123,112,73,32,39,66,30,50,28,38,46,29,81,65,48,35,67,59,49,51,55,49,40,30,68,39,59,64,30,42,80,77,46,74,40,36,44,59,74,45,83,82,43,89,91,57,71,74,54,76,86,39,29,80,23,31,57,37,32,35,33,35,35,69,77,22,58,38,32,38,22,28,50,60,86,88,55,89,80,40,82,36,59,22,52,32,36,29,38,40,25,49,39,61,69,58,43,50,50,36,51,56,44,42,35,56,77,32,43,75,78,35,71,76,35,68,50,98,77,14,65,27,31,28,29,32,28,25,65,87,56,53,42,36,37,39,34,17,70,52,76,73,83,122

Sequence (286 aa):
MTVRLIPYLVMDGNAAEAISFYQKALDAQLLFSQKFGEMPDNPDFPLPPEAKDRVSHATLKIGESDVMFSDTFPGQPHVIGTQVTICLRVGDKEQATRYFNALQDGGTVNMPLQETFFSPAYGIVVDKFGVTFQIFTEGKPHQMTVRLIPYLVMDGNAAEAISFYQKALDAQLLFSQKFGEMPDNPDFPLPPEAKDRVSHATLKIGESDVMFSDTFPGQPHVIGTQVTICLRVGDKEQATRYFNALQDGGTVNMPLQETFFSPAYGIVVDKFGVTFQIFTEGKPHQ

Secondary structure (DSSP, 8-state):
---EEEEEEEESS-HHHHHHHHHHHS--EEEEEEEGGGSPP-TTSPPPHHHHTSEEEEEEEETTEEEEEEEPPTT------SSEEEEEEESSHHHHHHHHHHHHTTSEEEEEEE--SS-SSEEEEE-TTS-EEEEEEPPP---/---EEEEEEEESS-HHHHHHHHHHHS--EEEEEEEGGGSPP-TTSPPPHHHHTSEEEEEEEETTEEEEEEEPPTT------SSEEEEEEESSHHHHHHHHHHHHTTSEEEEEEE--SS-SSEEEEE-TTS-EEEEEE------